Protein AF-A0A7V8D822-F1 (afdb_monomer)

Foldseek 3Di:
DDDDDDDDDPDPDDDDDDDDDDDDDPPPDDPPPDPFDWDCPPDQCETATEDLFDEAPAHQEYAHEHNGYHDAHNEYTAEDCFYGCAHCEYTHAHNGETCAHVEYAAAHCGYQNYHCEYAHEHCGYGCAHCEYAHEHNGYTNAHVEYTAAHCGYQCAHCEYAHEHNGYNNAHVEYAHEHCGYGNYHCEYAHEANFYENEHVEYTHYHVWYDDYHVYYTPHDPVDDDDDPDADDDDDPPGDHDPVNVVVVCVVVVHPVDPPCVVVVVVVVVVVVVVVVVVVVVVVVVVVVVVVVVVVD

Structure (mmCIF, N/CA/C/O backbone):
data_AF-A0A7V8D822-F1
#
_entry.id   AF-A0A7V8D822-F1
#
loop_
_atom_site.group_PDB
_atom_site.id
_atom_site.type_symbol
_atom_site.label_atom_id
_atom_site.label_alt_id
_atom_site.label_comp_id
_atom_site.label_asym_id
_atom_site.label_entity_id
_atom_site.label_seq_id
_atom_site.pdbx_PDB_ins_code
_atom_site.Cartn_x
_atom_site.Cartn_y
_atom_site.Cartn_z
_atom_site.occupancy
_atom_site.B_iso_or_equiv
_atom_site.auth_seq_id
_atom_site.auth_comp_id
_atom_site.auth_asym_id
_atom_site.auth_atom_id
_atom_site.pdbx_PDB_model_num
ATOM 1 N N . MET A 1 1 ? 53.304 -36.286 -14.745 1.00 41.75 1 MET A N 1
ATOM 2 C CA . MET A 1 1 ? 53.131 -35.025 -13.984 1.00 41.75 1 MET A CA 1
ATOM 3 C C . MET A 1 1 ? 53.814 -33.943 -14.816 1.00 41.75 1 MET A C 1
ATOM 5 O O . MET A 1 1 ? 54.967 -34.150 -15.134 1.00 41.75 1 MET A O 1
ATOM 9 N N . SER A 1 2 ? 53.215 -32.874 -15.328 1.00 37.97 2 SER A N 1
ATOM 10 C CA . SER A 1 2 ? 51.991 -32.161 -14.986 1.00 37.97 2 SER A CA 1
ATOM 11 C C . SER A 1 2 ? 51.266 -31.704 -16.255 1.00 37.97 2 SER A C 1
ATOM 13 O O . SER A 1 2 ? 51.869 -31.425 -17.285 1.00 37.97 2 SER A O 1
ATOM 15 N N . ASN A 1 3 ? 49.954 -31.646 -16.105 1.00 40.66 3 ASN A N 1
ATOM 16 C CA . ASN A 1 3 ? 48.920 -31.137 -16.983 1.00 40.66 3 ASN A CA 1
ATOM 17 C C . ASN A 1 3 ? 49.016 -29.599 -17.108 1.00 40.66 3 ASN A C 1
ATOM 19 O O . ASN A 1 3 ? 49.235 -28.946 -16.090 1.00 40.66 3 ASN A O 1
ATOM 23 N N . SER A 1 4 ? 48.793 -29.027 -18.295 1.00 41.97 4 SER A N 1
ATOM 24 C CA . SER A 1 4 ? 48.044 -27.765 -18.427 1.00 41.97 4 SER A CA 1
ATOM 25 C C . SER A 1 4 ? 47.577 -27.557 -19.867 1.00 41.97 4 SER A C 1
ATOM 27 O O . SER A 1 4 ? 48.325 -27.155 -20.753 1.00 41.97 4 SER A O 1
ATOM 29 N N . SER A 1 5 ? 46.299 -27.853 -20.056 1.00 45.41 5 SER A N 1
ATOM 30 C CA . SER A 1 5 ? 45.450 -27.401 -21.154 1.00 45.41 5 SER A CA 1
ATOM 31 C C . SER A 1 5 ? 45.161 -25.888 -21.030 1.00 45.41 5 SER A C 1
ATOM 33 O O . SER A 1 5 ? 45.527 -25.265 -20.029 1.00 45.41 5 SER A O 1
ATOM 35 N N . ILE A 1 6 ? 44.350 -25.374 -21.967 1.00 41.53 6 ILE A N 1
ATOM 36 C CA . ILE A 1 6 ? 43.625 -24.084 -21.985 1.00 41.53 6 ILE A CA 1
ATOM 37 C C . ILE A 1 6 ? 44.516 -22.891 -22.461 1.00 41.53 6 ILE A C 1
ATOM 39 O O . ILE A 1 6 ? 45.558 -22.640 -21.878 1.00 41.53 6 ILE A O 1
ATOM 43 N N . LYS A 1 7 ? 44.238 -22.090 -23.509 1.00 40.41 7 LYS A N 1
ATOM 44 C CA . LYS A 1 7 ? 42.993 -21.622 -24.157 1.00 40.41 7 LYS A CA 1
ATOM 45 C C . LYS A 1 7 ? 43.191 -21.359 -25.660 1.00 40.41 7 LYS A C 1
ATOM 47 O O . LYS A 1 7 ? 44.201 -20.797 -26.067 1.00 40.41 7 LYS A O 1
ATOM 52 N N . ASN A 1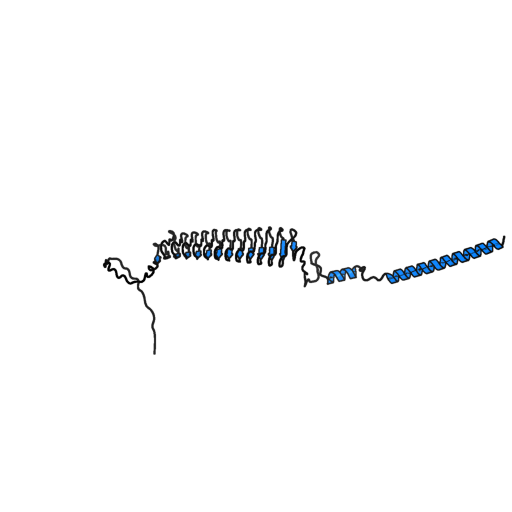 8 ? 42.149 -21.666 -26.436 1.00 40.53 8 ASN A N 1
ATOM 53 C CA . ASN A 1 8 ? 41.896 -21.125 -27.771 1.00 40.53 8 ASN A CA 1
ATOM 54 C C . ASN A 1 8 ? 41.827 -19.593 -27.727 1.00 40.53 8 ASN A C 1
ATOM 56 O O . ASN A 1 8 ? 40.941 -19.036 -27.077 1.00 40.53 8 ASN A O 1
ATOM 60 N N . THR A 1 9 ? 42.700 -18.929 -28.477 1.00 33.53 9 THR A N 1
ATOM 61 C CA . THR A 1 9 ? 42.584 -17.503 -28.788 1.00 33.53 9 THR A CA 1
ATOM 62 C C . THR A 1 9 ? 42.047 -17.395 -30.211 1.00 33.53 9 THR A C 1
ATOM 64 O O . THR A 1 9 ? 42.795 -17.543 -31.173 1.00 33.53 9 THR A O 1
ATOM 67 N N . HIS A 1 10 ? 40.740 -17.174 -30.366 1.00 40.06 10 HIS A N 1
ATOM 68 C CA . HIS A 1 10 ? 40.189 -16.713 -31.639 1.00 40.06 10 HIS A CA 1
ATOM 69 C C . HIS A 1 10 ? 40.661 -15.269 -31.857 1.00 40.06 10 HIS A C 1
ATOM 71 O O . HIS A 1 10 ? 40.040 -14.325 -31.377 1.00 40.06 10 HIS A O 1
ATOM 77 N N . GLN A 1 11 ? 41.805 -15.102 -32.525 1.00 33.47 11 GLN A N 1
ATOM 78 C CA . GLN A 1 11 ? 42.247 -13.808 -33.037 1.00 33.47 11 GLN A CA 1
ATOM 79 C C . GLN A 1 11 ? 41.324 -13.399 -34.189 1.00 33.47 11 GLN A C 1
ATOM 81 O O . GLN A 1 11 ? 41.355 -13.993 -35.264 1.00 33.47 11 GLN A O 1
ATOM 86 N N . PHE A 1 12 ? 40.498 -12.382 -33.956 1.00 37.50 12 PHE A N 1
ATOM 87 C CA . PHE A 1 12 ? 39.776 -11.668 -35.003 1.00 37.50 12 PHE A CA 1
ATOM 88 C C . PHE A 1 12 ? 40.716 -10.576 -35.535 1.00 37.50 12 PHE A C 1
ATOM 90 O O . PHE A 1 12 ? 40.808 -9.486 -34.977 1.00 37.50 12 PHE A O 1
ATOM 97 N N . LEU A 1 13 ? 41.498 -10.911 -36.562 1.00 36.09 13 LEU A N 1
ATOM 98 C CA . LEU A 1 13 ? 42.327 -9.967 -37.312 1.00 36.09 13 LEU A CA 1
ATOM 99 C C . LEU A 1 13 ? 41.663 -9.745 -38.671 1.00 36.09 13 LEU A C 1
ATOM 101 O O . LEU A 1 13 ? 41.728 -10.608 -39.541 1.00 36.09 13 LEU A O 1
ATOM 105 N N . LEU A 1 14 ? 41.038 -8.586 -38.857 1.00 37.25 14 LEU A N 1
ATOM 106 C CA . LEU A 1 14 ? 40.664 -8.086 -40.178 1.00 37.25 14 LEU A CA 1
ATOM 107 C C . LEU A 1 14 ? 41.460 -6.807 -40.426 1.00 37.25 14 LEU A C 1
ATOM 109 O O . LEU A 1 14 ? 41.059 -5.717 -40.028 1.00 37.25 14 LEU A O 1
ATOM 113 N N . SER A 1 15 ? 42.624 -6.961 -41.059 1.00 36.81 15 SER A N 1
ATOM 114 C CA . SER A 1 15 ? 43.338 -5.855 -41.690 1.00 36.81 15 SER A CA 1
ATOM 115 C C . SER A 1 15 ? 42.826 -5.667 -43.114 1.00 36.81 15 SER A C 1
ATOM 117 O O . SER A 1 15 ? 42.601 -6.627 -43.851 1.00 36.81 15 SER A O 1
ATOM 119 N N . THR A 1 16 ? 42.662 -4.409 -43.486 1.00 42.34 16 THR A N 1
ATOM 120 C CA . THR A 1 16 ? 42.228 -3.905 -44.784 1.00 42.34 16 THR A CA 1
ATOM 121 C C . THR A 1 16 ? 43.006 -4.513 -45.959 1.00 42.34 16 THR A C 1
ATOM 123 O O . THR A 1 16 ? 44.218 -4.335 -46.050 1.00 42.34 16 THR A O 1
ATOM 126 N N . SER A 1 17 ? 42.286 -5.185 -46.873 1.00 38.75 17 SER A N 1
ATOM 127 C CA . SER A 1 17 ? 42.467 -5.238 -48.348 1.00 38.75 17 SER A CA 1
ATOM 128 C C . SER A 1 17 ? 42.114 -6.621 -48.928 1.00 38.75 17 SER A C 1
ATOM 130 O O . SER A 1 17 ? 42.902 -7.551 -48.852 1.00 38.75 17 SER A O 1
ATOM 132 N N . ALA A 1 18 ? 40.918 -6.712 -49.521 1.00 39.94 18 ALA A N 1
ATOM 133 C CA . ALA A 1 18 ? 40.466 -7.635 -50.573 1.00 39.94 18 ALA A CA 1
ATOM 134 C C . ALA A 1 18 ? 40.953 -9.106 -50.596 1.00 39.94 18 ALA A C 1
ATOM 136 O O . ALA A 1 18 ? 42.071 -9.401 -51.004 1.00 39.94 18 ALA A O 1
ATOM 137 N N . MET A 1 19 ? 40.010 -10.045 -50.444 1.00 36.84 19 MET A N 1
ATOM 138 C CA . MET A 1 19 ? 39.969 -11.216 -51.330 1.00 36.84 19 MET A CA 1
ATOM 139 C C . MET A 1 19 ? 38.528 -11.670 -51.582 1.00 36.84 19 MET A C 1
ATOM 141 O O . MET A 1 19 ? 37.834 -12.173 -50.703 1.00 36.84 19 MET A O 1
ATOM 145 N N . ILE A 1 20 ? 38.100 -11.472 -52.827 1.00 41.38 20 ILE A N 1
ATOM 146 C CA . ILE A 1 20 ? 36.983 -12.163 -53.463 1.00 41.38 20 ILE A CA 1
ATOM 147 C C . ILE A 1 20 ? 37.387 -13.637 -53.578 1.00 41.38 20 ILE A C 1
ATOM 149 O O . ILE A 1 20 ? 38.334 -13.953 -54.295 1.00 41.38 20 ILE A O 1
ATOM 153 N N . ILE A 1 21 ? 36.671 -14.538 -52.905 1.00 37.81 21 ILE A N 1
ATOM 154 C CA . ILE A 1 21 ? 36.651 -15.964 -53.251 1.00 37.81 21 ILE A CA 1
ATOM 155 C C . ILE A 1 21 ? 35.196 -16.370 -53.467 1.00 37.81 21 ILE A C 1
ATOM 157 O O . ILE A 1 21 ? 34.302 -16.047 -52.689 1.00 37.81 21 ILE A O 1
ATOM 161 N N . ALA A 1 22 ? 35.003 -17.016 -54.610 1.00 34.09 22 ALA A N 1
ATOM 162 C CA . ALA A 1 22 ? 33.755 -17.329 -55.267 1.00 34.09 22 ALA A CA 1
ATOM 163 C C . ALA A 1 22 ? 32.742 -18.103 -54.409 1.00 34.09 22 ALA A C 1
ATOM 165 O O . ALA A 1 22 ? 33.084 -18.994 -53.633 1.00 34.09 22 ALA A O 1
ATOM 166 N N . MET A 1 23 ? 31.467 -17.805 -54.670 1.00 39.12 23 MET A N 1
ATOM 167 C CA . MET A 1 23 ? 30.331 -18.670 -54.373 1.00 39.12 23 MET A CA 1
ATOM 168 C C . MET A 1 23 ? 30.569 -20.080 -54.934 1.00 39.12 23 MET A C 1
ATOM 170 O O . MET A 1 23 ? 30.533 -20.288 -56.144 1.00 39.12 23 MET A O 1
ATOM 174 N N . VAL A 1 24 ? 30.717 -21.058 -54.045 1.00 34.34 24 VAL A N 1
ATOM 175 C CA . VAL A 1 24 ? 30.333 -22.446 -54.306 1.00 34.34 24 VAL A CA 1
ATOM 176 C C . VAL A 1 24 ? 29.236 -22.772 -53.306 1.00 34.34 24 VAL A C 1
ATOM 178 O O . VAL A 1 24 ? 29.461 -22.818 -52.098 1.00 34.34 24 VAL A O 1
ATOM 181 N N . ALA A 1 25 ? 28.022 -22.944 -53.817 1.00 40.34 25 ALA A N 1
ATOM 182 C CA . ALA A 1 25 ? 26.898 -23.434 -53.044 1.00 40.34 25 ALA A CA 1
ATOM 183 C C . ALA A 1 25 ? 27.175 -24.883 -52.613 1.00 40.34 25 ALA A C 1
ATOM 185 O O . ALA A 1 25 ? 27.026 -25.809 -53.407 1.00 40.34 25 ALA A O 1
ATOM 186 N N . LEU A 1 26 ? 27.544 -25.088 -51.347 1.00 33.03 26 LEU A N 1
ATOM 187 C CA . LEU A 1 26 ? 27.325 -26.363 -50.669 1.00 33.03 26 LEU A CA 1
ATOM 188 C C . LEU A 1 26 ? 26.030 -26.254 -49.871 1.00 33.03 26 LEU A C 1
ATOM 190 O O . LEU A 1 26 ? 25.981 -25.779 -48.739 1.00 33.03 26 LEU A O 1
ATOM 194 N N . ASN A 1 27 ? 24.959 -26.698 -50.519 1.00 42.41 27 ASN A N 1
ATOM 195 C CA . ASN A 1 27 ? 23.699 -27.012 -49.881 1.00 42.41 27 ASN A CA 1
ATOM 196 C C . ASN A 1 27 ? 23.901 -28.254 -48.995 1.00 42.41 27 ASN A C 1
ATOM 198 O O . ASN A 1 27 ? 23.757 -29.383 -49.454 1.00 42.41 27 ASN A O 1
ATOM 202 N N . THR A 1 28 ? 24.256 -28.053 -47.726 1.00 35.62 28 THR A N 1
ATOM 203 C CA . THR A 1 28 ? 24.126 -29.079 -46.684 1.00 35.62 28 THR A CA 1
ATOM 204 C C . THR A 1 28 ? 23.082 -28.631 -45.668 1.00 35.62 28 THR A C 1
ATOM 206 O O . THR A 1 28 ? 23.409 -28.124 -44.601 1.00 35.62 28 THR A O 1
ATOM 209 N N . GLY A 1 29 ? 21.807 -28.779 -46.034 1.00 39.41 29 GLY A N 1
ATOM 210 C CA . GLY A 1 29 ? 20.858 -29.596 -45.265 1.00 39.41 29 GLY A CA 1
ATOM 211 C C . GLY A 1 29 ? 20.646 -29.320 -43.774 1.00 39.41 29 GLY A C 1
ATOM 212 O O . GLY A 1 29 ? 20.195 -30.209 -43.060 1.00 39.41 29 GLY A O 1
ATOM 213 N N . SER A 1 30 ? 20.943 -28.130 -43.270 1.00 36.44 30 SER A N 1
ATOM 214 C CA . SER A 1 30 ? 20.478 -27.652 -41.969 1.00 36.44 30 SER A CA 1
ATOM 215 C C . SER A 1 30 ? 20.504 -26.137 -42.021 1.00 36.44 30 SER A C 1
ATOM 217 O O . SER A 1 30 ? 21.576 -25.549 -42.145 1.00 36.44 30 SER A O 1
ATOM 219 N N . ALA A 1 31 ? 19.337 -25.496 -41.954 1.00 39.78 31 ALA A N 1
ATOM 220 C CA . ALA A 1 31 ? 19.231 -24.061 -41.733 1.00 39.78 31 ALA A CA 1
ATOM 221 C C . ALA A 1 31 ? 19.823 -23.745 -40.351 1.00 39.78 31 ALA A C 1
ATOM 223 O O . ALA A 1 31 ? 19.120 -23.636 -39.351 1.00 39.78 31 ALA A O 1
ATOM 224 N N . LYS A 1 32 ? 21.153 -23.669 -40.280 1.00 42.69 32 LYS A N 1
ATOM 225 C CA . LYS A 1 32 ? 21.865 -23.076 -39.162 1.00 42.69 32 LYS A CA 1
ATOM 226 C C . LYS A 1 32 ? 21.366 -21.641 -39.137 1.00 42.69 32 LYS A C 1
ATOM 228 O O . LYS A 1 32 ? 21.561 -20.929 -40.122 1.00 42.69 32 LYS A O 1
ATOM 233 N N . ALA A 1 33 ? 20.637 -21.270 -38.082 1.00 53.97 33 ALA A N 1
ATOM 234 C CA . ALA A 1 33 ? 20.199 -19.896 -37.881 1.00 53.97 33 ALA A CA 1
ATOM 235 C C . ALA A 1 33 ? 21.377 -18.980 -38.228 1.00 53.97 33 ALA A C 1
ATOM 237 O O . ALA A 1 33 ? 22.495 -19.240 -37.765 1.00 53.97 33 ALA A O 1
ATOM 238 N N . ALA A 1 34 ? 21.150 -18.007 -39.117 1.00 58.00 34 ALA A N 1
ATOM 239 C CA . ALA A 1 34 ? 22.184 -17.052 -39.488 1.00 58.00 34 ALA A CA 1
ATOM 240 C C . ALA A 1 34 ? 22.852 -16.558 -38.193 1.00 58.00 34 ALA A C 1
ATOM 242 O O . ALA A 1 34 ? 22.130 -16.277 -37.228 1.00 58.00 34 ALA A O 1
ATOM 243 N N . PRO A 1 35 ? 24.195 -16.553 -38.111 1.00 65.75 35 PRO A N 1
ATOM 244 C CA . PRO A 1 35 ? 24.875 -16.150 -36.891 1.00 65.75 35 PRO A CA 1
ATOM 245 C C . PRO A 1 35 ? 24.347 -14.778 -36.466 1.00 65.75 35 PRO A C 1
ATOM 247 O O . PRO A 1 35 ? 24.231 -13.880 -37.298 1.00 65.75 35 PRO A O 1
ATOM 250 N N . ILE A 1 36 ? 23.984 -14.635 -35.188 1.00 71.31 36 ILE A N 1
ATOM 251 C CA . ILE A 1 36 ? 23.634 -13.327 -34.628 1.00 71.31 36 ILE A CA 1
ATOM 252 C C . ILE A 1 36 ? 24.884 -12.460 -34.779 1.00 71.31 36 ILE A C 1
ATOM 254 O O . ILE A 1 36 ? 25.902 -12.739 -34.145 1.00 71.31 36 ILE A O 1
ATOM 258 N N . THR A 1 37 ? 24.825 -11.458 -35.654 1.00 81.88 37 THR A N 1
ATOM 259 C CA . THR A 1 37 ? 25.881 -10.456 -35.775 1.00 81.88 37 THR A CA 1
ATOM 260 C C . THR A 1 37 ? 25.745 -9.486 -34.613 1.00 81.88 37 THR A C 1
ATOM 262 O O . THR A 1 37 ? 24.637 -9.058 -34.275 1.00 81.88 37 THR A O 1
ATOM 265 N N . CYS A 1 38 ? 26.875 -9.214 -33.973 1.00 85.94 38 CYS A N 1
ATOM 266 C CA . CYS A 1 38 ? 27.017 -8.200 -32.950 1.00 85.94 38 CYS A CA 1
ATOM 267 C C . CYS A 1 38 ? 28.043 -7.205 -33.466 1.00 85.94 38 CYS A C 1
ATOM 269 O O . CYS A 1 38 ? 29.204 -7.579 -33.632 1.00 85.94 38 CYS A O 1
ATOM 271 N N . ASP A 1 39 ? 27.607 -5.977 -33.702 1.00 81.50 39 ASP A N 1
ATOM 272 C CA . ASP A 1 39 ? 28.444 -4.915 -34.238 1.00 81.50 39 ASP A CA 1
ATOM 273 C C . ASP A 1 39 ? 28.608 -3.822 -33.177 1.00 81.50 39 ASP A C 1
ATOM 275 O O . ASP A 1 39 ? 27.690 -3.529 -32.396 1.00 81.50 39 ASP A O 1
ATOM 279 N N . ASP A 1 40 ? 29.782 -3.200 -33.153 1.00 75.44 40 ASP A N 1
ATOM 280 C CA . ASP A 1 40 ? 29.949 -1.901 -32.529 1.00 75.44 40 ASP A CA 1
ATOM 281 C C . ASP A 1 40 ? 29.305 -0.871 -33.458 1.00 75.44 40 ASP A C 1
ATOM 283 O O . ASP A 1 40 ? 29.821 -0.560 -34.526 1.00 75.44 40 ASP A O 1
ATOM 287 N N . ALA A 1 41 ? 28.119 -0.369 -33.114 1.00 66.19 41 ALA A N 1
ATOM 288 C CA . ALA A 1 41 ? 27.342 0.499 -34.006 1.00 66.19 41 ALA A CA 1
ATOM 289 C C . ALA A 1 41 ? 27.932 1.922 -34.149 1.00 66.19 41 ALA A C 1
ATOM 291 O O . ALA A 1 41 ? 27.275 2.908 -33.825 1.00 66.19 41 ALA A O 1
ATOM 292 N N . GLY A 1 42 ? 29.171 2.021 -34.643 1.00 63.62 42 GLY A N 1
ATOM 293 C CA . GLY A 1 42 ? 29.911 3.233 -34.971 1.00 63.62 42 GLY A CA 1
ATOM 294 C C . GLY A 1 42 ? 30.384 4.024 -33.751 1.00 63.62 42 GLY A C 1
ATOM 295 O O . GLY A 1 42 ? 29.573 4.621 -33.062 1.00 63.62 42 GLY A O 1
ATOM 296 N N . SER A 1 43 ? 31.707 4.080 -33.526 1.00 64.31 43 SER A N 1
ATOM 297 C CA . SER A 1 43 ? 32.504 5.050 -32.726 1.00 64.31 43 SER A CA 1
ATOM 298 C C . SER A 1 43 ? 32.063 5.447 -31.297 1.00 64.31 43 SER A C 1
ATOM 300 O O . SER A 1 43 ? 32.797 6.173 -30.627 1.00 64.31 43 SER A O 1
ATOM 302 N N . ALA A 1 44 ? 30.913 5.004 -30.803 1.00 76.19 44 ALA A N 1
ATOM 303 C CA . ALA A 1 44 ? 30.283 5.480 -29.576 1.00 76.19 44 ALA A CA 1
ATOM 304 C C . ALA A 1 44 ? 30.225 4.384 -28.497 1.00 76.19 44 ALA A C 1
ATOM 306 O O . ALA A 1 44 ? 29.427 4.464 -27.570 1.00 76.19 44 ALA A O 1
ATOM 307 N N . ASN A 1 45 ? 31.077 3.355 -28.592 1.00 85.94 45 ASN A N 1
ATOM 308 C CA . ASN A 1 45 ? 31.116 2.230 -27.646 1.00 85.94 45 ASN A CA 1
ATOM 309 C C . ASN A 1 45 ? 29.742 1.558 -27.452 1.00 85.94 45 ASN A C 1
ATOM 311 O O . ASN A 1 45 ? 29.382 1.168 -26.343 1.00 85.94 45 ASN A O 1
ATOM 315 N N . ASN A 1 46 ? 28.962 1.473 -28.530 1.00 91.50 46 ASN A N 1
ATOM 316 C CA . ASN A 1 46 ? 27.642 0.855 -28.530 1.00 91.50 46 ASN A CA 1
ATOM 317 C C . ASN A 1 46 ? 27.747 -0.642 -28.827 1.00 91.50 46 ASN A C 1
ATOM 319 O O . ASN A 1 46 ? 28.666 -1.069 -29.520 1.00 91.50 46 ASN A O 1
ATOM 323 N N . VAL A 1 47 ? 26.779 -1.428 -28.359 1.00 92.88 47 VAL A N 1
ATOM 324 C CA . VAL A 1 47 ? 26.647 -2.857 -28.679 1.00 92.88 47 VAL A CA 1
ATOM 325 C C . VAL A 1 47 ? 25.311 -3.077 -29.368 1.00 92.88 47 VAL A C 1
ATOM 327 O O . VAL A 1 47 ? 24.271 -2.802 -28.774 1.00 92.88 47 VAL A O 1
ATOM 330 N N . VAL A 1 48 ? 25.317 -3.592 -30.597 1.00 92.81 48 VAL A N 1
ATOM 331 C CA . VAL A 1 48 ? 24.090 -3.905 -31.342 1.00 92.81 48 VAL A CA 1
ATOM 332 C C . VAL A 1 48 ? 24.128 -5.346 -31.816 1.00 92.81 48 VAL A C 1
ATOM 334 O O . VAL A 1 48 ? 24.974 -5.703 -32.623 1.00 92.81 48 VAL A O 1
ATOM 337 N N . CYS A 1 49 ? 23.198 -6.170 -31.336 1.00 93.69 49 CYS A N 1
ATOM 338 C CA . CYS A 1 49 ? 23.099 -7.581 -31.692 1.00 93.69 49 CYS A CA 1
ATOM 339 C C . CYS A 1 49 ? 21.686 -7.943 -32.167 1.00 93.69 49 CYS A C 1
ATOM 341 O O . CYS A 1 49 ? 20.731 -7.870 -31.391 1.00 93.69 49 CYS A O 1
ATOM 343 N N . GLY A 1 50 ? 21.558 -8.442 -33.398 1.00 90.69 50 GLY A N 1
ATOM 344 C CA . GLY A 1 50 ? 20.297 -8.954 -33.951 1.00 90.69 50 GLY A CA 1
ATOM 345 C C . GLY A 1 50 ? 19.688 -8.102 -35.069 1.00 90.69 50 GLY A C 1
ATOM 346 O O . GLY A 1 50 ? 19.922 -6.903 -35.186 1.00 90.69 50 GLY A O 1
ATOM 347 N N . THR A 1 51 ? 18.885 -8.744 -35.921 1.00 91.00 51 THR A N 1
ATOM 348 C CA . THR A 1 51 ? 18.292 -8.106 -37.104 1.00 91.00 51 THR A CA 1
ATOM 349 C C . THR A 1 51 ? 17.387 -6.935 -36.720 1.00 91.00 51 THR A C 1
ATOM 351 O O . THR A 1 51 ? 16.438 -7.098 -35.953 1.00 91.00 51 THR A O 1
ATOM 354 N N . GLY A 1 52 ? 17.671 -5.754 -37.272 1.00 90.25 52 GLY A N 1
ATOM 355 C CA . GLY A 1 52 ? 16.897 -4.537 -37.022 1.00 90.25 52 GLY A CA 1
ATOM 356 C C . GLY A 1 52 ? 17.078 -3.941 -35.625 1.00 90.25 52 GLY A C 1
ATOM 357 O O . GLY A 1 52 ? 16.344 -3.016 -35.289 1.00 90.25 52 GLY A O 1
ATOM 358 N N . ALA A 1 53 ? 18.006 -4.458 -34.812 1.00 94.12 53 ALA A N 1
ATOM 359 C CA . ALA A 1 53 ? 18.386 -3.805 -33.568 1.00 94.12 53 ALA A CA 1
ATOM 360 C C . ALA A 1 53 ? 19.044 -2.448 -33.872 1.00 94.12 53 ALA A C 1
ATOM 362 O O . ALA A 1 53 ? 19.817 -2.326 -34.823 1.00 94.12 53 ALA A O 1
ATOM 363 N N . THR A 1 54 ? 18.737 -1.427 -33.076 1.00 93.50 54 THR A N 1
ATOM 364 C CA . THR A 1 54 ? 19.250 -0.066 -33.268 1.00 93.50 54 THR A CA 1
ATOM 365 C C . THR A 1 54 ? 19.665 0.556 -31.947 1.00 93.50 54 THR A C 1
ATOM 367 O O . THR A 1 54 ? 18.962 0.443 -30.941 1.00 93.50 54 THR A O 1
ATOM 370 N N . THR A 1 55 ? 20.755 1.309 -31.972 1.00 93.25 55 THR A N 1
ATOM 371 C CA . THR A 1 55 ? 21.101 2.281 -30.931 1.00 93.25 55 THR A CA 1
ATOM 372 C C . THR A 1 55 ? 20.924 3.695 -31.472 1.00 93.25 55 THR A C 1
ATOM 374 O O . THR A 1 55 ? 20.944 3.915 -32.684 1.00 93.25 55 THR A O 1
ATOM 377 N N . GLY A 1 56 ? 20.747 4.667 -30.579 1.00 85.19 56 GLY A N 1
ATOM 378 C CA . GLY A 1 56 ? 20.822 6.082 -30.949 1.00 85.19 56 GLY A CA 1
ATOM 379 C C . GLY A 1 56 ? 22.254 6.504 -31.303 1.00 85.19 56 GLY A C 1
ATOM 380 O O . GLY A 1 56 ? 23.192 5.716 -31.204 1.00 85.19 56 GLY A O 1
ATOM 381 N N . ALA A 1 57 ? 22.443 7.782 -31.640 1.00 81.31 57 ALA A N 1
ATOM 382 C CA . ALA A 1 57 ? 23.776 8.379 -31.817 1.00 81.31 57 ALA A CA 1
ATOM 383 C C . ALA A 1 57 ? 24.541 8.579 -30.488 1.00 81.31 57 ALA A C 1
ATOM 385 O O . ALA A 1 57 ? 25.614 9.175 -30.461 1.00 81.31 57 ALA A O 1
ATOM 386 N N . SER A 1 58 ? 23.960 8.149 -29.369 1.00 74.12 58 SER A N 1
ATOM 387 C CA . SER A 1 58 ? 24.505 8.334 -28.029 1.00 74.12 58 SER A CA 1
ATOM 388 C C . SER A 1 58 ? 25.522 7.250 -27.673 1.00 74.12 58 SER A C 1
ATOM 390 O O . SER A 1 58 ? 25.415 6.123 -28.148 1.00 74.12 58 SER A O 1
ATOM 392 N N . THR A 1 59 ? 26.484 7.597 -26.816 1.00 86.12 59 THR A N 1
ATOM 393 C CA . THR A 1 59 ? 27.536 6.690 -26.339 1.00 86.12 59 THR A CA 1
ATOM 394 C C . THR A 1 59 ? 27.003 5.662 -25.338 1.00 86.12 59 THR A C 1
ATOM 396 O O . THR A 1 59 ? 26.120 5.979 -24.537 1.00 86.12 59 THR A O 1
ATOM 399 N N . GLY A 1 60 ? 27.573 4.454 -25.360 1.00 90.56 60 GLY A N 1
ATOM 400 C CA . GLY A 1 60 ? 27.407 3.422 -24.331 1.00 90.56 60 GLY A CA 1
ATOM 401 C C . GLY A 1 60 ? 26.067 2.687 -24.350 1.00 90.56 60 GLY A C 1
ATOM 402 O O . GLY A 1 60 ? 25.697 2.073 -23.350 1.00 90.56 60 GLY A O 1
ATOM 403 N N . ALA A 1 61 ? 25.311 2.766 -25.444 1.00 95.50 61 ALA A N 1
ATOM 404 C CA . ALA A 1 61 ? 24.026 2.094 -25.571 1.00 95.50 61 ALA A CA 1
ATOM 405 C C . ALA A 1 61 ? 24.192 0.616 -25.969 1.00 95.50 61 ALA A C 1
ATOM 407 O O . ALA A 1 61 ? 25.035 0.265 -26.793 1.00 95.50 61 ALA A O 1
ATOM 408 N N . THR A 1 62 ? 23.360 -0.263 -25.413 1.00 95.94 62 THR A N 1
ATOM 409 C CA . THR A 1 62 ? 23.354 -1.703 -25.715 1.00 95.94 62 THR A CA 1
ATOM 410 C C . THR A 1 62 ? 21.974 -2.124 -26.205 1.00 95.94 62 THR A C 1
ATOM 412 O O . THR A 1 62 ? 21.015 -2.032 -25.450 1.00 95.94 62 THR A O 1
ATOM 415 N N . ALA A 1 63 ? 21.855 -2.615 -27.437 1.00 96.38 63 ALA A N 1
ATOM 416 C CA . ALA A 1 63 ? 20.631 -3.171 -28.011 1.00 96.38 63 ALA A CA 1
ATOM 417 C C . ALA A 1 63 ? 20.854 -4.634 -28.428 1.00 96.38 63 ALA A C 1
ATOM 419 O O . ALA A 1 63 ? 21.631 -4.914 -29.336 1.00 96.38 63 ALA A O 1
ATOM 420 N N . ILE A 1 64 ? 20.176 -5.584 -27.783 1.00 96.44 64 ILE A N 1
ATOM 421 C CA . ILE A 1 64 ? 20.325 -7.024 -28.046 1.00 96.44 64 ILE A CA 1
ATOM 422 C C . ILE A 1 64 ? 18.949 -7.655 -28.270 1.00 96.44 64 ILE A C 1
ATOM 424 O O . ILE A 1 64 ? 18.129 -7.713 -27.358 1.00 96.44 64 ILE A O 1
ATOM 428 N N . GLY A 1 65 ? 18.711 -8.198 -29.460 1.00 95.38 65 GLY A N 1
ATOM 429 C CA . GLY A 1 65 ? 17.459 -8.842 -29.859 1.00 95.38 65 GLY A CA 1
ATOM 430 C C . GLY A 1 65 ? 16.884 -8.234 -31.136 1.00 95.38 65 GLY A C 1
ATOM 431 O O . GLY A 1 65 ? 17.132 -7.075 -31.452 1.00 95.38 65 GLY A O 1
ATOM 432 N N . GLY A 1 66 ? 16.103 -9.019 -31.885 1.00 94.81 66 GLY A N 1
ATOM 433 C CA . GLY A 1 66 ? 15.465 -8.529 -33.109 1.00 94.81 66 GLY A CA 1
ATOM 434 C C . GLY A 1 66 ? 14.618 -7.285 -32.832 1.00 94.81 66 GLY A C 1
ATOM 435 O O . GLY A 1 66 ? 13.784 -7.301 -31.924 1.00 94.81 66 GLY A O 1
ATOM 436 N N . SER A 1 67 ? 14.866 -6.207 -33.577 1.00 96.00 67 SER A N 1
ATOM 437 C CA . SER A 1 67 ? 14.183 -4.917 -33.403 1.00 96.00 67 SER A CA 1
ATOM 438 C C . SER A 1 67 ? 14.293 -4.293 -31.997 1.00 96.00 67 SER A C 1
ATOM 440 O O . SER A 1 67 ? 13.468 -3.455 -31.632 1.00 96.00 67 SER A O 1
ATOM 442 N N . ALA A 1 68 ? 15.295 -4.676 -31.193 1.00 97.50 68 ALA A N 1
ATOM 443 C CA . ALA A 1 68 ? 15.609 -3.991 -29.938 1.00 97.50 68 ALA A CA 1
ATOM 444 C C . ALA A 1 68 ? 16.082 -2.553 -30.218 1.00 97.50 68 ALA A C 1
ATOM 446 O O . ALA A 1 68 ? 16.893 -2.330 -31.113 1.00 97.50 68 ALA A O 1
ATOM 447 N N . ASN A 1 69 ? 15.609 -1.576 -29.448 1.00 97.38 69 ASN A N 1
ATOM 448 C CA . ASN A 1 69 ? 15.933 -0.165 -29.635 1.00 97.38 69 ASN A CA 1
ATOM 449 C C . ASN A 1 69 ? 16.448 0.465 -28.334 1.00 97.38 69 ASN A C 1
ATOM 451 O O . ASN A 1 69 ? 15.667 0.714 -27.416 1.00 97.38 69 ASN A O 1
ATOM 455 N N . ALA A 1 70 ? 17.745 0.763 -28.279 1.00 97.25 70 ALA A N 1
ATOM 456 C CA . ALA A 1 70 ? 18.377 1.523 -27.201 1.00 97.25 70 ALA A CA 1
ATOM 457 C C . ALA A 1 70 ? 18.757 2.933 -27.694 1.00 97.25 70 ALA A C 1
ATOM 459 O O . ALA A 1 70 ? 19.921 3.224 -27.972 1.00 97.25 70 ALA A O 1
ATOM 460 N N . SER A 1 71 ? 17.764 3.811 -27.873 1.00 96.00 71 SER A N 1
ATOM 461 C CA . SER A 1 71 ? 17.981 5.172 -28.392 1.00 96.00 71 SER A CA 1
ATOM 462 C C . SER A 1 71 ? 18.413 6.188 -27.335 1.00 96.00 71 SER A C 1
ATOM 464 O O . SER A 1 71 ? 18.846 7.280 -27.698 1.00 96.00 71 SER A O 1
ATOM 466 N N . GLY A 1 72 ? 18.260 5.867 -26.047 1.00 96.50 72 GLY A N 1
ATOM 467 C CA . GLY A 1 72 ? 18.693 6.734 -24.953 1.00 96.50 72 GLY A CA 1
ATOM 468 C C . GLY A 1 72 ? 20.213 6.675 -24.710 1.00 96.50 72 GLY A C 1
ATOM 469 O O . GLY A 1 72 ? 20.823 5.622 -24.910 1.00 96.50 72 GLY A O 1
ATOM 470 N N . PRO A 1 73 ? 20.851 7.762 -24.235 1.00 95.25 73 P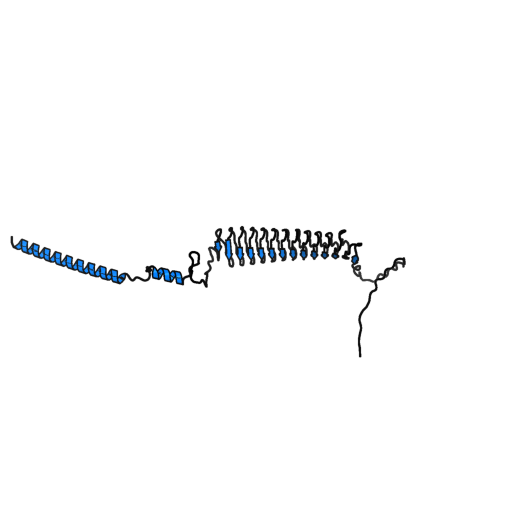RO A N 1
ATOM 471 C CA . PRO A 1 73 ? 22.255 7.727 -23.818 1.00 95.25 73 PRO A CA 1
ATOM 472 C C . PRO A 1 73 ? 22.501 6.722 -22.695 1.00 95.25 73 PRO A C 1
ATOM 474 O O . PRO A 1 73 ? 21.759 6.731 -21.714 1.00 95.25 73 PRO A O 1
ATOM 477 N N . ASN A 1 74 ? 23.538 5.883 -22.813 1.00 95.75 74 ASN A N 1
ATOM 478 C CA . ASN A 1 74 ? 23.834 4.790 -21.873 1.00 95.75 74 ASN A CA 1
ATOM 479 C C . ASN A 1 74 ? 22.645 3.836 -21.615 1.00 95.75 74 ASN A C 1
ATOM 481 O O . ASN A 1 74 ? 22.554 3.235 -20.544 1.00 95.75 74 ASN A O 1
ATOM 485 N N . ALA A 1 75 ? 21.693 3.735 -22.548 1.00 97.81 75 ALA A N 1
ATOM 486 C CA . ALA A 1 75 ? 20.519 2.888 -22.380 1.00 97.81 75 ALA A CA 1
ATOM 487 C C . ALA A 1 75 ? 20.818 1.425 -22.734 1.00 97.81 75 ALA A C 1
ATOM 489 O O . ALA A 1 75 ? 21.619 1.132 -23.621 1.00 97.81 75 ALA A O 1
ATOM 490 N N . THR A 1 76 ? 20.134 0.491 -22.082 1.00 98.31 76 THR A N 1
ATOM 491 C CA . THR A 1 76 ? 20.262 -0.948 -22.341 1.00 98.31 76 THR A CA 1
ATOM 492 C C . THR A 1 76 ? 18.904 -1.535 -22.705 1.00 98.31 76 THR A C 1
ATOM 494 O O . THR A 1 76 ? 18.004 -1.551 -21.877 1.00 98.31 76 THR A O 1
ATOM 497 N N . ALA A 1 77 ? 18.744 -2.045 -23.923 1.00 98.44 77 ALA A N 1
ATOM 498 C CA . ALA A 1 77 ? 17.557 -2.741 -24.407 1.00 98.44 77 ALA A CA 1
ATOM 499 C C . ALA A 1 77 ? 17.903 -4.200 -24.752 1.00 98.44 77 ALA A C 1
ATOM 501 O O . ALA A 1 77 ? 18.689 -4.459 -25.658 1.00 98.44 77 ALA A O 1
ATOM 502 N N . VAL A 1 78 ? 17.303 -5.174 -24.064 1.00 98.56 78 VAL A N 1
ATOM 503 C CA . VAL A 1 78 ? 17.555 -6.611 -24.275 1.00 98.56 78 VAL A CA 1
ATOM 504 C C . VAL A 1 78 ? 16.236 -7.365 -24.440 1.00 98.56 78 VAL A C 1
ATOM 506 O O . VAL A 1 78 ? 15.449 -7.461 -23.506 1.00 98.56 78 VAL A O 1
ATOM 509 N N . GLY A 1 79 ? 15.977 -7.912 -25.623 1.00 98.06 79 GLY A N 1
ATOM 510 C CA . GLY A 1 79 ? 14.756 -8.643 -25.967 1.00 98.06 79 GLY A CA 1
ATOM 511 C C . GLY A 1 79 ? 14.180 -8.232 -27.322 1.00 98.06 79 GLY A C 1
ATOM 512 O O . GLY A 1 79 ? 14.452 -7.153 -27.835 1.00 98.06 79 GLY A O 1
ATOM 513 N N . HIS A 1 80 ? 13.359 -9.095 -27.923 1.00 98.12 80 HIS A N 1
ATOM 514 C CA . HIS A 1 80 ? 12.687 -8.760 -29.180 1.00 98.12 80 HIS A CA 1
ATOM 515 C C . HIS A 1 80 ? 11.728 -7.575 -28.980 1.00 98.12 80 HIS A C 1
ATOM 517 O O . HIS A 1 80 ? 10.856 -7.640 -28.106 1.00 98.12 80 HIS A O 1
ATOM 523 N N . ASN A 1 81 ? 11.864 -6.520 -29.788 1.00 98.25 81 ASN A N 1
ATOM 524 C CA . ASN A 1 81 ? 11.122 -5.257 -29.657 1.00 98.25 81 ASN A CA 1
ATOM 525 C C . ASN A 1 81 ? 11.276 -4.539 -28.297 1.00 98.25 81 ASN A C 1
ATOM 527 O O . ASN A 1 81 ? 10.407 -3.739 -27.944 1.00 98.25 81 ASN A O 1
ATOM 531 N N . SER A 1 82 ? 12.313 -4.817 -27.499 1.00 98.75 82 SER A N 1
ATOM 532 C CA . SER A 1 82 ? 12.565 -4.031 -26.280 1.00 98.75 82 SER A CA 1
ATOM 533 C C . SER A 1 82 ? 12.952 -2.591 -26.639 1.00 98.75 82 SER A C 1
ATOM 535 O O . SER A 1 82 ? 13.594 -2.346 -27.661 1.00 98.75 82 SER A O 1
ATOM 537 N N . ARG A 1 83 ? 12.534 -1.612 -25.834 1.00 98.81 83 ARG A N 1
ATOM 538 C CA . ARG A 1 83 ? 12.723 -0.180 -26.109 1.00 98.81 83 ARG A CA 1
ATOM 539 C C . ARG A 1 83 ? 13.233 0.540 -24.866 1.00 98.81 83 ARG A C 1
ATOM 541 O O . ARG A 1 83 ? 12.460 0.785 -23.948 1.00 98.81 83 ARG A O 1
ATOM 548 N N . ALA A 1 84 ? 14.506 0.913 -24.858 1.00 98.62 84 ALA A N 1
ATOM 549 C CA . ALA A 1 84 ? 15.124 1.753 -23.836 1.00 98.62 84 ALA A CA 1
ATOM 550 C C . ALA A 1 84 ? 15.424 3.135 -24.444 1.00 98.62 84 ALA A C 1
ATOM 552 O O . ALA A 1 84 ? 16.450 3.342 -25.096 1.00 98.62 84 ALA A O 1
ATOM 553 N N . THR A 1 85 ? 14.476 4.069 -24.321 1.00 98.31 85 THR A N 1
ATOM 554 C CA . THR A 1 85 ? 14.547 5.388 -24.982 1.00 98.31 85 THR A CA 1
ATOM 555 C C . THR A 1 85 ? 14.928 6.523 -24.036 1.00 98.31 85 THR A C 1
ATOM 557 O O . THR A 1 85 ? 15.274 7.602 -24.508 1.00 98.31 85 THR A O 1
ATOM 560 N N . GLY A 1 86 ? 14.867 6.304 -22.719 1.00 98.19 86 GLY A N 1
ATOM 561 C CA . GLY A 1 86 ? 15.325 7.273 -21.723 1.00 98.19 86 GLY A CA 1
ATOM 562 C C . GLY A 1 86 ? 16.840 7.219 -21.502 1.00 98.19 86 GLY A C 1
ATOM 563 O O . GLY A 1 86 ? 17.477 6.188 -21.726 1.00 98.19 86 GLY A O 1
ATOM 564 N N . GLN A 1 87 ? 17.436 8.315 -21.035 1.00 97.75 87 GLN A N 1
ATOM 565 C CA . GLN A 1 87 ? 18.837 8.333 -20.598 1.00 97.75 87 GLN A CA 1
ATOM 566 C C . GLN A 1 87 ? 19.047 7.349 -19.438 1.00 97.75 87 GLN A C 1
ATOM 568 O O . GLN A 1 87 ? 18.235 7.325 -18.524 1.00 97.75 87 GLN A O 1
ATOM 573 N N . ILE A 1 88 ? 20.115 6.544 -19.465 1.00 97.94 88 ILE A N 1
ATOM 574 C CA . ILE A 1 88 ? 20.457 5.538 -18.433 1.00 97.94 88 ILE A CA 1
ATOM 575 C C . ILE A 1 88 ? 19.295 4.543 -18.196 1.00 97.94 88 ILE A C 1
ATOM 577 O O . ILE A 1 88 ? 19.174 3.917 -17.147 1.00 97.94 88 ILE A O 1
ATOM 581 N N . SER A 1 89 ? 18.394 4.389 -19.172 1.00 98.69 89 SER A N 1
ATOM 582 C CA . SER A 1 89 ? 17.246 3.493 -19.035 1.00 98.69 89 SER A CA 1
ATOM 583 C C . SER A 1 89 ? 17.621 2.042 -19.330 1.00 98.69 89 SER A C 1
ATOM 585 O O . SER A 1 89 ? 18.483 1.764 -20.163 1.00 98.69 89 SER A O 1
ATOM 587 N N . THR A 1 90 ? 16.959 1.095 -18.672 1.00 98.88 90 THR A N 1
ATOM 588 C CA . THR A 1 90 ? 17.164 -0.343 -18.891 1.00 98.88 90 THR A CA 1
ATOM 589 C C . THR A 1 90 ? 15.838 -1.017 -19.216 1.00 98.88 90 THR A C 1
ATOM 591 O O . THR A 1 90 ? 14.946 -1.031 -18.380 1.00 98.88 90 THR A O 1
ATOM 594 N N . ALA A 1 91 ? 15.697 -1.609 -20.400 1.00 98.88 91 ALA A N 1
ATOM 595 C CA . ALA A 1 91 ? 14.532 -2.375 -20.835 1.00 98.88 91 ALA A CA 1
ATOM 596 C C . ALA A 1 91 ? 14.928 -3.826 -21.163 1.00 98.88 91 ALA A C 1
ATOM 598 O O . ALA A 1 91 ? 15.515 -4.093 -22.207 1.00 98.88 91 ALA A O 1
ATOM 599 N N . THR A 1 92 ? 14.551 -4.791 -20.324 1.00 98.81 92 THR A N 1
ATOM 600 C CA . THR A 1 92 ? 14.886 -6.216 -20.502 1.00 98.81 92 THR A CA 1
ATOM 601 C C . THR A 1 92 ? 13.623 -7.067 -20.570 1.00 98.81 92 THR A C 1
ATOM 603 O O . THR A 1 92 ? 12.898 -7.183 -19.590 1.00 98.81 92 THR A O 1
ATOM 606 N N . GLY A 1 93 ? 13.342 -7.689 -21.712 1.00 98.56 93 GLY A N 1
ATOM 607 C CA . GLY A 1 93 ? 12.149 -8.500 -21.957 1.00 98.56 93 GLY A CA 1
ATOM 608 C C . GLY A 1 93 ? 11.563 -8.272 -23.350 1.00 98.56 93 GLY A C 1
ATOM 609 O O . GLY A 1 93 ? 11.857 -7.286 -24.016 1.00 98.56 93 GLY A O 1
ATOM 610 N N . ILE A 1 94 ? 10.719 -9.194 -23.819 1.00 98.75 94 ILE A N 1
ATOM 611 C CA . ILE A 1 94 ? 10.037 -9.024 -25.111 1.00 98.75 94 ILE A CA 1
ATOM 612 C C . ILE A 1 94 ? 9.078 -7.838 -25.009 1.00 98.75 94 ILE A C 1
ATOM 614 O O . ILE A 1 94 ? 8.178 -7.844 -24.170 1.00 98.75 94 ILE A O 1
ATOM 618 N N . SER A 1 95 ? 9.242 -6.849 -25.889 1.00 98.69 95 SER A N 1
ATOM 619 C CA . SER A 1 95 ? 8.405 -5.641 -25.926 1.00 98.69 95 SER A CA 1
ATOM 620 C C . SER A 1 95 ? 8.376 -4.850 -24.609 1.00 98.69 95 SER A C 1
ATOM 622 O O . SER A 1 95 ? 7.374 -4.202 -24.319 1.00 98.69 95 SER A O 1
ATOM 624 N N . SER A 1 96 ? 9.432 -4.924 -23.790 1.00 98.88 96 SER A N 1
ATOM 625 C CA . SER A 1 96 ? 9.586 -4.041 -22.627 1.00 98.88 96 SER A CA 1
ATOM 626 C C . SER A 1 96 ? 9.852 -2.598 -23.069 1.00 98.88 96 SER A C 1
ATOM 628 O O . SER A 1 96 ? 10.438 -2.362 -24.127 1.00 98.88 96 SER A O 1
ATOM 630 N N . LEU A 1 97 ? 9.429 -1.625 -22.264 1.00 98.88 97 LEU A N 1
ATOM 631 C CA . LEU A 1 97 ? 9.558 -0.196 -22.540 1.00 98.88 97 LEU A CA 1
ATOM 632 C C . LEU A 1 97 ? 10.106 0.538 -21.313 1.00 98.88 97 LEU A C 1
ATOM 634 O O . LEU A 1 97 ? 9.412 0.669 -20.313 1.00 98.88 97 LEU A O 1
ATOM 638 N N . ALA A 1 98 ? 11.316 1.075 -21.408 1.00 98.88 98 ALA A N 1
ATOM 639 C CA . ALA A 1 98 ? 11.884 2.013 -20.445 1.00 98.88 98 ALA A CA 1
ATOM 640 C C . ALA A 1 98 ? 12.076 3.368 -21.146 1.00 98.88 98 ALA A C 1
ATOM 642 O O . ALA A 1 98 ? 13.054 3.577 -21.866 1.00 98.88 98 ALA A O 1
ATOM 643 N N . SER A 1 99 ? 11.096 4.270 -21.025 1.00 98.75 99 SER A N 1
ATOM 644 C CA . SER A 1 99 ? 11.114 5.571 -21.716 1.00 98.75 99 SER A CA 1
ATOM 645 C C . SER A 1 99 ? 11.421 6.759 -20.813 1.00 98.75 99 SER A C 1
ATOM 647 O O . SER A 1 99 ? 11.717 7.837 -21.324 1.00 98.75 99 SER A O 1
ATOM 649 N N . GLY A 1 100 ? 11.373 6.581 -19.492 1.00 98.75 100 GLY A N 1
ATOM 650 C CA . GLY A 1 100 ? 11.787 7.607 -18.539 1.00 98.75 100 GLY A CA 1
ATOM 651 C C . GLY A 1 100 ? 13.306 7.680 -18.362 1.00 98.75 100 GLY A C 1
ATOM 652 O O . GLY A 1 100 ? 14.008 6.685 -18.558 1.00 98.75 100 GLY A O 1
ATOM 653 N N . SER A 1 101 ? 13.829 8.843 -17.965 1.00 98.62 101 SER A N 1
ATOM 654 C CA . SER A 1 101 ? 15.241 8.963 -17.564 1.00 98.62 101 SER A CA 1
ATOM 655 C C . SER A 1 101 ? 15.512 8.102 -16.331 1.00 98.62 101 SER A C 1
ATOM 657 O O . SER A 1 101 ? 14.694 8.094 -15.417 1.00 98.62 101 SER A O 1
ATOM 659 N N . GLU A 1 102 ? 16.623 7.369 -16.307 1.00 98.69 102 GLU A N 1
ATOM 660 C CA . GLU A 1 102 ? 17.014 6.437 -15.236 1.00 98.69 102 GLU A CA 1
ATOM 661 C C . GLU A 1 102 ? 15.940 5.376 -14.924 1.00 98.69 102 GLU A C 1
ATOM 663 O O . GLU A 1 102 ? 15.882 4.825 -13.826 1.00 98.69 102 GLU A O 1
ATOM 668 N N . SER A 1 103 ? 15.050 5.093 -15.882 1.00 98.88 103 SER A N 1
ATOM 669 C CA . SER A 1 103 ? 13.966 4.127 -15.695 1.00 98.88 103 SER A CA 1
ATOM 670 C C . SER A 1 103 ? 14.421 2.689 -15.939 1.00 98.88 103 SER A C 1
ATOM 672 O O . SER A 1 103 ? 15.293 2.420 -16.765 1.00 98.88 103 SER A O 1
ATOM 674 N N . THR A 1 104 ? 13.801 1.737 -15.250 1.00 98.94 104 THR A N 1
ATOM 675 C CA . THR A 1 104 ? 14.099 0.307 -15.390 1.00 98.94 104 THR A CA 1
ATOM 676 C C . THR A 1 104 ? 12.820 -0.474 -15.659 1.00 98.94 104 THR A C 1
ATOM 678 O O . THR A 1 104 ? 11.919 -0.480 -14.833 1.00 98.94 104 THR A O 1
ATOM 681 N N . ALA A 1 105 ? 12.735 -1.174 -16.786 1.00 98.88 105 ALA A N 1
ATOM 682 C CA . ALA A 1 105 ? 11.634 -2.052 -17.164 1.00 98.88 105 ALA A CA 1
ATOM 683 C C . ALA A 1 105 ? 12.152 -3.481 -17.403 1.00 98.88 105 ALA A C 1
ATOM 685 O O . ALA A 1 105 ? 12.847 -3.745 -18.380 1.00 98.88 105 ALA A O 1
ATOM 686 N N . ILE A 1 106 ? 11.808 -4.434 -16.535 1.00 98.88 106 ILE A N 1
ATOM 687 C CA . ILE A 1 106 ? 12.252 -5.835 -16.619 1.00 98.88 106 ILE A CA 1
ATOM 688 C C . ILE A 1 106 ? 11.032 -6.756 -16.664 1.00 98.88 106 ILE A C 1
ATOM 690 O O . ILE A 1 106 ? 10.242 -6.790 -15.732 1.00 98.88 106 ILE A O 1
ATOM 694 N N . GLY A 1 107 ? 10.866 -7.522 -17.736 1.00 98.69 107 GLY A N 1
ATOM 695 C CA . GLY A 1 107 ? 9.719 -8.397 -17.975 1.00 98.69 107 GLY A CA 1
ATOM 696 C C . GLY A 1 107 ? 9.117 -8.187 -19.362 1.00 98.69 107 GLY A C 1
ATOM 697 O O . GLY A 1 107 ? 9.273 -7.143 -19.983 1.00 98.69 107 GLY A O 1
ATOM 698 N N . GLY A 1 108 ? 8.425 -9.198 -19.893 1.00 98.62 108 GLY A N 1
ATOM 699 C CA . GLY A 1 108 ? 7.729 -9.035 -21.172 1.00 98.62 108 GLY A CA 1
ATOM 700 C C . GLY A 1 108 ? 6.614 -7.995 -21.048 1.00 98.62 108 GLY A C 1
ATOM 701 O O . GLY A 1 108 ? 5.816 -8.091 -20.117 1.00 98.62 108 GLY A O 1
ATOM 702 N N . GLN A 1 109 ? 6.538 -7.040 -21.973 1.00 98.75 109 GLN A N 1
ATOM 703 C CA . GLN A 1 109 ? 5.551 -5.952 -21.961 1.00 98.75 109 GLN A CA 1
ATOM 704 C C . GLN A 1 109 ? 5.568 -5.085 -20.684 1.00 98.75 109 GLN A C 1
ATOM 706 O O . GLN A 1 109 ? 4.563 -4.443 -20.391 1.00 98.75 109 GLN A O 1
ATOM 711 N N . SER A 1 110 ? 6.651 -5.087 -19.894 1.00 98.88 110 SER A N 1
ATOM 712 C CA . SER A 1 110 ? 6.785 -4.144 -18.776 1.00 98.88 110 SER A CA 1
ATOM 713 C C . SER A 1 110 ? 6.993 -2.721 -19.297 1.00 98.88 110 SER A C 1
ATOM 715 O O . SER A 1 110 ? 7.581 -2.531 -20.363 1.00 98.88 110 SER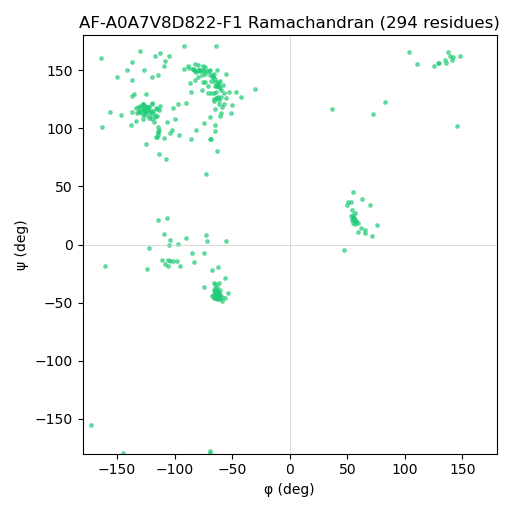 A O 1
ATOM 717 N N . ALA A 1 111 ? 6.523 -1.720 -18.558 1.00 98.94 111 ALA A N 1
ATOM 718 C CA . ALA A 1 111 ? 6.586 -0.321 -18.957 1.00 98.94 111 ALA A CA 1
ATOM 719 C C . ALA A 1 111 ? 6.994 0.579 -17.783 1.00 98.94 111 ALA A C 1
ATOM 721 O O . ALA A 1 111 ? 6.242 0.734 -16.828 1.00 98.94 111 ALA A O 1
ATOM 722 N N . ALA A 1 112 ? 8.167 1.203 -17.866 1.00 98.94 112 ALA A N 1
ATOM 723 C CA . ALA A 1 112 ? 8.620 2.255 -16.964 1.00 98.94 112 ALA A CA 1
ATOM 724 C C . ALA A 1 112 ? 8.732 3.566 -17.757 1.00 98.94 1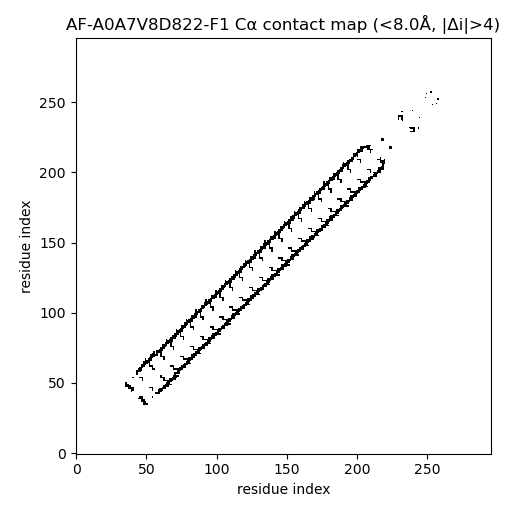12 ALA A C 1
ATOM 726 O O . ALA A 1 112 ? 9.687 3.780 -18.508 1.00 98.94 112 ALA A O 1
ATOM 727 N N . THR A 1 113 ? 7.712 4.423 -17.668 1.00 98.88 113 THR A N 1
ATOM 728 C CA . THR A 1 113 ? 7.531 5.527 -18.631 1.00 98.88 113 THR A CA 1
ATOM 729 C C . THR A 1 113 ? 7.899 6.907 -18.099 1.00 98.88 113 THR A C 1
ATOM 731 O O . THR A 1 113 ? 7.795 7.882 -18.840 1.00 98.88 113 THR A O 1
ATOM 734 N N . ASN A 1 114 ? 8.333 7.002 -16.842 1.00 98.75 114 ASN A N 1
ATOM 735 C CA . ASN A 1 114 ? 8.633 8.263 -16.166 1.00 98.75 114 ASN A CA 1
ATOM 736 C C . ASN A 1 114 ? 10.014 8.233 -15.490 1.00 98.75 114 ASN A C 1
ATOM 738 O O . ASN A 1 114 ? 10.635 7.174 -15.376 1.00 98.75 114 ASN A O 1
ATOM 742 N N . THR A 1 115 ? 10.515 9.396 -15.080 1.00 98.81 115 THR A N 1
ATOM 743 C CA . THR A 1 115 ? 11.839 9.543 -14.464 1.00 98.81 115 THR A CA 1
ATOM 744 C C . THR A 1 115 ? 11.969 8.664 -13.225 1.00 98.81 115 THR A C 1
ATOM 746 O O . THR A 1 115 ? 11.086 8.673 -12.368 1.00 98.81 115 THR A O 1
ATOM 749 N N . GLN A 1 116 ? 13.061 7.899 -13.152 1.00 98.81 116 GLN A N 1
ATOM 750 C CA . GLN A 1 116 ? 13.386 6.963 -12.071 1.00 98.81 116 GLN A CA 1
ATOM 751 C C . GLN A 1 116 ? 12.281 5.933 -11.775 1.00 98.81 116 GLN A C 1
ATOM 753 O O . GLN A 1 116 ? 12.236 5.342 -10.698 1.00 98.81 116 GLN A O 1
ATOM 758 N N . ALA A 1 117 ? 11.386 5.687 -12.737 1.00 98.88 117 ALA A N 1
ATOM 759 C CA . ALA A 1 117 ? 10.361 4.665 -12.611 1.00 98.88 117 ALA A CA 1
ATOM 760 C C . ALA A 1 117 ? 10.969 3.261 -12.757 1.00 98.88 117 ALA A C 1
ATOM 762 O O . ALA A 1 117 ? 11.806 3.020 -13.630 1.00 98.88 117 ALA A O 1
ATOM 763 N N . THR A 1 118 ? 10.510 2.311 -11.948 1.00 98.94 118 THR A N 1
ATOM 764 C CA . THR A 1 118 ? 10.962 0.915 -11.975 1.00 98.94 118 THR A CA 1
ATOM 765 C C . THR A 1 118 ? 9.771 -0.021 -12.143 1.00 98.94 118 THR A C 1
ATOM 767 O O . THR A 1 118 ? 8.919 -0.095 -11.270 1.00 98.94 118 THR A O 1
ATOM 770 N N . ALA A 1 119 ? 9.707 -0.771 -13.241 1.00 98.94 119 ALA A N 1
ATOM 771 C CA . ALA A 1 119 ? 8.675 -1.760 -13.536 1.00 98.94 119 ALA A CA 1
ATOM 772 C C . ALA A 1 119 ? 9.300 -3.155 -13.705 1.00 98.94 119 ALA A C 1
ATOM 774 O O . ALA A 1 119 ? 10.015 -3.411 -14.669 1.00 98.94 119 ALA A O 1
ATOM 775 N N . ILE A 1 120 ? 9.020 -4.093 -12.798 1.00 98.94 120 ILE A N 1
ATOM 776 C CA . ILE A 1 120 ? 9.580 -5.454 -12.805 1.00 98.94 120 ILE A CA 1
ATOM 777 C C . ILE A 1 120 ? 8.446 -6.486 -12.777 1.00 98.94 120 ILE A C 1
ATOM 779 O O . ILE A 1 120 ? 7.747 -6.623 -11.782 1.00 98.94 120 ILE A O 1
ATOM 783 N N . GLY A 1 121 ? 8.251 -7.228 -13.864 1.00 98.75 121 GLY A N 1
ATOM 784 C CA . GLY A 1 121 ? 7.193 -8.228 -14.026 1.00 98.75 121 GLY A CA 1
ATOM 785 C C . GLY A 1 121 ? 6.586 -8.214 -15.429 1.00 98.75 121 GLY A C 1
ATOM 786 O O . GLY A 1 121 ? 6.680 -7.233 -16.158 1.00 98.75 121 GLY A O 1
ATOM 787 N N . ASN A 1 122 ? 5.954 -9.313 -15.851 1.00 98.81 122 ASN A N 1
ATOM 788 C CA . ASN A 1 122 ? 5.215 -9.301 -17.115 1.00 98.81 122 ASN A CA 1
ATOM 789 C C . ASN A 1 122 ? 4.047 -8.308 -17.017 1.00 98.81 122 ASN A C 1
ATOM 791 O O . ASN A 1 122 ? 3.245 -8.417 -16.091 1.00 98.81 122 ASN A O 1
ATOM 795 N N . ARG A 1 123 ? 3.954 -7.365 -17.962 1.00 98.81 123 ARG A N 1
ATOM 796 C CA . ARG A 1 123 ? 2.927 -6.304 -17.986 1.00 98.81 123 ARG A CA 1
ATOM 797 C C . ARG A 1 123 ? 2.918 -5.382 -16.758 1.00 98.81 123 ARG A C 1
ATOM 799 O O . ARG A 1 123 ? 1.905 -4.734 -16.511 1.00 98.81 123 ARG A O 1
ATOM 806 N N . SER A 1 124 ? 3.996 -5.322 -15.972 1.00 98.94 124 SER A N 1
ATOM 807 C CA . SER A 1 124 ? 4.097 -4.318 -14.906 1.00 98.94 124 SER A CA 1
ATOM 808 C C . SER A 1 124 ? 4.197 -2.914 -15.505 1.00 98.94 124 SER A C 1
ATOM 810 O O . SER A 1 124 ? 4.818 -2.728 -16.551 1.00 98.94 124 SER A O 1
ATOM 812 N N . THR A 1 125 ? 3.592 -1.923 -14.857 1.00 98.94 125 THR A N 1
ATOM 813 C CA . THR A 1 125 ? 3.572 -0.532 -15.324 1.00 98.94 125 THR A CA 1
ATOM 814 C C . THR A 1 125 ? 3.943 0.416 -14.189 1.00 98.94 125 THR A C 1
ATOM 816 O O . THR A 1 125 ? 3.230 0.502 -13.196 1.00 98.94 125 THR A O 1
ATOM 819 N N . ALA A 1 126 ? 5.034 1.158 -14.341 1.00 98.94 126 ALA A N 1
ATOM 820 C CA . ALA A 1 126 ? 5.409 2.269 -13.474 1.00 98.94 126 ALA A CA 1
ATOM 821 C C . ALA A 1 126 ? 5.362 3.568 -14.295 1.00 98.94 126 ALA A C 1
ATOM 823 O O . ALA A 1 126 ? 6.255 3.841 -15.102 1.00 98.94 126 ALA A O 1
ATOM 824 N N . SER A 1 127 ? 4.286 4.343 -14.138 1.00 98.88 127 SER A N 1
ATOM 825 C CA . SER A 1 127 ? 4.028 5.558 -14.928 1.00 98.88 127 SER A CA 1
ATOM 826 C C . SER A 1 127 ? 4.126 6.857 -14.125 1.00 98.88 127 SER A C 1
ATOM 828 O O . SER A 1 127 ? 4.203 7.935 -14.720 1.00 98.88 127 SER A O 1
ATOM 830 N N . GLY A 1 128 ? 4.153 6.776 -12.793 1.00 98.88 128 GLY A N 1
ATOM 831 C CA . GLY A 1 128 ? 4.486 7.909 -11.931 1.00 98.88 128 GLY A CA 1
ATOM 832 C C . GLY A 1 128 ? 5.995 8.166 -11.879 1.00 98.88 128 GLY A C 1
ATOM 833 O O . GLY A 1 128 ? 6.797 7.242 -12.026 1.00 98.88 128 GLY A O 1
ATOM 834 N N . ALA A 1 129 ? 6.402 9.421 -11.680 1.00 98.81 129 ALA A N 1
ATOM 835 C CA . ALA A 1 129 ? 7.805 9.740 -11.398 1.00 98.81 129 ALA A CA 1
ATOM 836 C C . ALA A 1 129 ? 8.224 9.072 -10.080 1.00 98.81 129 ALA A C 1
ATOM 838 O O . ALA A 1 129 ? 7.435 9.063 -9.138 1.00 98.81 129 ALA A O 1
ATOM 839 N N . PHE A 1 130 ? 9.429 8.499 -10.022 1.00 98.81 130 PHE A N 1
ATOM 840 C CA . PHE A 1 130 ? 9.943 7.728 -8.876 1.00 98.81 130 PHE A CA 1
ATOM 841 C C . PHE A 1 130 ? 9.101 6.490 -8.496 1.00 98.81 130 PHE A C 1
ATOM 843 O O . PHE A 1 130 ? 9.307 5.896 -7.439 1.00 98.81 130 PHE A O 1
ATOM 850 N N . ALA A 1 131 ? 8.139 6.087 -9.334 1.00 98.94 131 ALA A N 1
ATOM 851 C CA . ALA A 1 131 ? 7.228 4.994 -9.017 1.00 98.94 131 ALA A CA 1
ATOM 852 C C . ALA A 1 131 ? 7.896 3.620 -9.172 1.00 98.94 131 ALA A C 1
ATOM 854 O O . ALA A 1 131 ? 8.700 3.399 -10.077 1.00 98.94 131 ALA A O 1
ATOM 855 N N . THR A 1 132 ? 7.513 2.661 -8.333 1.00 98.94 132 THR A N 1
ATOM 856 C CA . THR A 1 132 ? 8.029 1.288 -8.363 1.00 98.94 132 THR A CA 1
ATOM 857 C C . THR A 1 132 ? 6.886 0.281 -8.459 1.00 98.94 132 THR A C 1
ATOM 859 O O . THR A 1 132 ? 6.109 0.133 -7.524 1.00 98.94 132 THR A O 1
ATOM 862 N N . ALA A 1 133 ? 6.800 -0.457 -9.563 1.00 98.94 133 ALA A N 1
ATOM 863 C CA . ALA A 1 133 ? 5.843 -1.534 -9.794 1.00 98.94 133 ALA A CA 1
ATOM 864 C C . ALA A 1 133 ? 6.568 -2.887 -9.896 1.00 98.94 133 ALA A C 1
ATOM 866 O O . ALA A 1 133 ? 7.327 -3.119 -10.832 1.00 98.94 133 ALA A O 1
ATOM 867 N N . VAL A 1 134 ? 6.318 -3.817 -8.971 1.00 98.94 134 VAL A N 1
ATOM 868 C CA . VAL A 1 134 ? 6.949 -5.150 -8.934 1.00 98.94 134 VAL A CA 1
ATOM 869 C C . VAL A 1 134 ? 5.886 -6.244 -8.846 1.00 98.94 134 VAL A C 1
ATOM 871 O O . VAL A 1 134 ? 5.218 -6.391 -7.830 1.00 98.94 134 VAL A O 1
ATOM 874 N N . GLY A 1 135 ? 5.722 -7.039 -9.899 1.00 98.81 135 GLY A N 1
ATOM 875 C CA . GLY A 1 135 ? 4.711 -8.093 -9.992 1.00 98.81 135 GLY A CA 1
ATOM 876 C C . GLY A 1 135 ? 4.109 -8.206 -11.391 1.00 98.81 135 GLY A C 1
ATOM 877 O O . GLY A 1 135 ? 4.201 -7.295 -12.206 1.00 98.81 135 GLY A O 1
ATOM 878 N N . VAL A 1 136 ? 3.486 -9.345 -11.701 1.00 98.88 136 VAL A N 1
ATOM 879 C CA . VAL A 1 136 ? 2.754 -9.490 -12.970 1.00 98.88 136 VAL A CA 1
ATOM 880 C C . VAL A 1 136 ? 1.558 -8.544 -12.960 1.00 98.88 136 VAL A C 1
ATOM 882 O O . VAL A 1 136 ? 0.742 -8.609 -12.043 1.00 98.88 136 VAL A O 1
ATOM 885 N N . ALA A 1 137 ? 1.447 -7.690 -13.976 1.00 98.81 137 ALA A N 1
ATOM 886 C CA . ALA A 1 137 ? 0.386 -6.692 -14.099 1.00 98.81 137 ALA A CA 1
ATOM 887 C C . ALA A 1 137 ? 0.260 -5.721 -12.901 1.00 98.81 137 ALA A C 1
ATOM 889 O O . ALA A 1 137 ? -0.812 -5.159 -12.690 1.00 98.81 137 ALA A O 1
ATOM 890 N N . SER A 1 138 ? 1.319 -5.522 -12.103 1.00 98.94 138 SER A N 1
ATOM 891 C CA . SER A 1 138 ? 1.326 -4.469 -11.079 1.00 98.94 138 SER A CA 1
ATOM 892 C C . SER A 1 138 ? 1.359 -3.086 -11.730 1.00 98.94 138 SER A C 1
ATOM 894 O O . SER A 1 138 ? 1.969 -2.908 -12.785 1.00 98.94 138 SER A O 1
ATOM 896 N N . THR A 1 139 ? 0.710 -2.102 -11.114 1.00 98.94 139 THR A N 1
ATOM 897 C CA . THR A 1 139 ? 0.628 -0.733 -11.631 1.00 98.94 139 THR A CA 1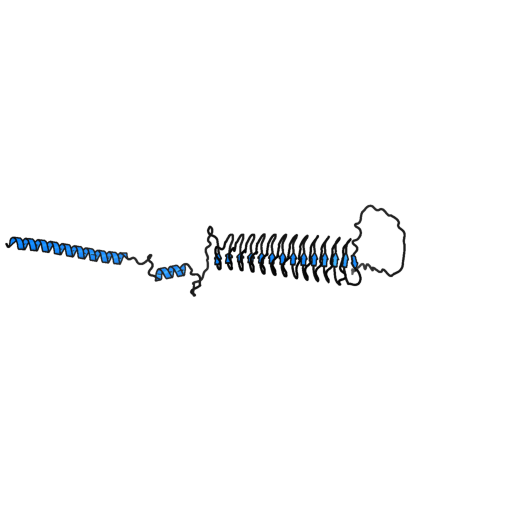
ATOM 898 C C . THR A 1 139 ? 0.929 0.278 -10.530 1.00 98.94 139 THR A C 1
ATOM 900 O O . THR A 1 139 ? 0.191 0.371 -9.555 1.00 98.94 139 THR A O 1
ATOM 903 N N . ALA A 1 140 ? 1.994 1.057 -10.699 1.00 98.94 140 ALA A N 1
ATOM 904 C CA . ALA A 1 140 ? 2.342 2.197 -9.855 1.00 98.94 140 ALA A CA 1
ATOM 905 C C . ALA A 1 140 ? 2.227 3.478 -10.699 1.00 98.94 140 ALA A C 1
ATOM 907 O O . ALA A 1 140 ? 3.115 3.800 -11.496 1.00 98.94 140 ALA A O 1
ATOM 908 N N . SER A 1 141 ? 1.086 4.163 -10.603 1.00 98.88 141 SER A N 1
ATOM 909 C CA . SER A 1 141 ? 0.768 5.329 -11.440 1.00 98.88 141 SER A CA 1
ATOM 910 C C . SER A 1 141 ? 0.855 6.663 -10.705 1.00 98.88 141 SER A C 1
ATOM 912 O O . SER A 1 141 ? 0.964 7.695 -11.365 1.00 98.88 141 SER A O 1
ATOM 914 N N . GLY A 1 142 ? 0.833 6.657 -9.370 1.00 98.88 142 GLY A N 1
ATOM 915 C CA . GLY A 1 142 ? 1.063 7.856 -8.565 1.00 98.88 142 GLY A CA 1
ATOM 916 C C . GLY A 1 142 ? 2.540 8.257 -8.527 1.00 98.88 142 GLY A C 1
ATOM 917 O O . GLY A 1 142 ? 3.428 7.412 -8.676 1.00 98.88 142 GLY A O 1
ATOM 918 N N . VAL A 1 143 ? 2.826 9.542 -8.317 1.00 98.88 143 VAL A N 1
ATOM 919 C CA . VAL A 1 143 ? 4.199 10.010 -8.051 1.00 98.88 143 VAL A CA 1
ATOM 920 C C . VAL A 1 143 ? 4.705 9.349 -6.769 1.00 98.88 143 VAL A C 1
ATOM 922 O O . VAL A 1 143 ? 3.941 9.207 -5.822 1.00 98.88 143 VAL A O 1
ATOM 925 N N . SER A 1 144 ? 5.953 8.879 -6.762 1.00 98.81 144 SER A N 1
ATOM 926 C CA . SER A 1 144 ? 6.573 8.164 -5.634 1.00 98.81 144 SER A CA 1
ATOM 927 C C . SER A 1 144 ? 5.791 6.932 -5.148 1.00 98.81 144 SER A C 1
ATOM 929 O O . SER A 1 144 ? 5.999 6.465 -4.030 1.00 98.81 144 SER A O 1
ATOM 931 N N . SER A 1 145 ? 4.880 6.393 -5.966 1.00 98.94 145 SER A N 1
ATOM 932 C CA . SER A 1 145 ? 4.032 5.265 -5.573 1.00 98.94 145 SER A CA 1
ATOM 933 C C . SER A 1 145 ? 4.763 3.924 -5.656 1.00 98.94 145 SER A C 1
ATOM 935 O O . SER A 1 145 ? 5.646 3.719 -6.492 1.00 98.94 145 SER A O 1
ATOM 937 N N . ILE A 1 146 ? 4.379 2.974 -4.805 1.00 98.94 146 ILE A N 1
ATOM 938 C CA . ILE A 1 146 ? 4.971 1.635 -4.738 1.00 98.94 146 ILE A CA 1
ATOM 939 C C . ILE A 1 146 ? 3.862 0.589 -4.857 1.00 98.94 146 ILE A C 1
ATOM 941 O O . ILE A 1 146 ? 3.035 0.463 -3.964 1.00 98.94 146 ILE A O 1
ATOM 945 N N . ALA A 1 147 ? 3.869 -0.212 -5.920 1.00 98.94 147 ALA A N 1
ATOM 946 C CA . ALA A 1 147 ? 2.953 -1.331 -6.130 1.00 98.94 147 ALA A CA 1
ATOM 947 C C . ALA A 1 147 ? 3.730 -2.656 -6.182 1.00 98.94 147 ALA A C 1
ATOM 949 O O . ALA A 1 147 ? 4.430 -2.935 -7.152 1.00 98.94 147 ALA A O 1
ATOM 950 N N . ILE A 1 148 ? 3.602 -3.509 -5.163 1.00 98.94 148 ILE A N 1
ATOM 951 C CA . ILE A 1 148 ? 4.303 -4.800 -5.066 1.00 98.94 148 ILE A CA 1
ATOM 952 C C . ILE A 1 148 ? 3.287 -5.938 -4.931 1.00 98.94 148 ILE A C 1
ATOM 954 O O . ILE A 1 148 ? 2.544 -6.002 -3.960 1.00 98.94 148 ILE A O 1
ATOM 958 N N . GLY A 1 149 ? 3.267 -6.867 -5.881 1.00 98.81 149 GLY A N 1
ATOM 959 C CA . GLY A 1 149 ? 2.318 -7.980 -5.944 1.00 98.81 149 GLY A CA 1
ATOM 960 C C . GLY A 1 149 ? 1.647 -8.078 -7.311 1.00 98.81 149 GLY A C 1
ATOM 961 O O . GLY A 1 149 ? 1.590 -7.113 -8.063 1.00 98.81 149 GLY A O 1
ATOM 962 N N . ALA A 1 150 ? 1.157 -9.262 -7.680 1.00 98.81 150 ALA A N 1
ATOM 963 C CA . ALA A 1 150 ? 0.463 -9.395 -8.958 1.00 98.81 150 ALA A CA 1
ATOM 964 C C . ALA A 1 150 ? -0.846 -8.586 -8.941 1.00 98.81 150 ALA A C 1
ATOM 966 O O . ALA A 1 150 ? -1.623 -8.687 -7.991 1.00 98.81 150 ALA A O 1
ATOM 967 N N . GLY A 1 151 ? -1.075 -7.771 -9.970 1.00 98.69 151 GLY A N 1
ATOM 968 C CA . GLY A 1 151 ? -2.256 -6.912 -10.076 1.00 98.69 151 GLY A CA 1
ATOM 969 C C . GLY A 1 151 ? -2.411 -5.861 -8.972 1.00 98.69 151 GLY A C 1
ATOM 970 O O . GLY A 1 151 ? -3.512 -5.341 -8.825 1.00 98.69 151 GLY A O 1
ATOM 971 N N . SER A 1 152 ? -1.377 -5.577 -8.168 1.00 98.94 152 SER A N 1
ATOM 972 C CA . SER A 1 152 ? -1.439 -4.468 -7.208 1.00 98.94 152 SER A CA 1
ATOM 973 C C . SER A 1 152 ? -1.523 -3.128 -7.938 1.00 98.94 152 SER A C 1
ATOM 975 O O . SER A 1 152 ? -0.950 -2.966 -9.018 1.00 98.94 152 SER A O 1
ATOM 977 N N . LEU A 1 153 ? -2.232 -2.171 -7.347 1.00 98.94 153 LEU A N 1
ATOM 978 C CA . LEU A 1 153 ? -2.451 -0.841 -7.899 1.00 98.94 153 LEU A CA 1
ATOM 979 C C . LEU A 1 153 ? -2.143 0.220 -6.841 1.00 98.94 153 LEU A C 1
ATOM 981 O O . LEU A 1 153 ? -2.848 0.317 -5.842 1.00 98.94 153 LEU A O 1
ATOM 985 N N . ALA A 1 154 ? -1.115 1.029 -7.079 1.00 98.94 154 ALA A N 1
ATOM 986 C CA . ALA A 1 154 ? -0.798 2.217 -6.293 1.00 98.94 154 ALA A CA 1
ATOM 987 C C . ALA A 1 154 ? -0.984 3.455 -7.185 1.00 98.94 154 ALA A C 1
ATOM 989 O O . ALA A 1 154 ? -0.127 3.769 -8.016 1.00 98.94 154 ALA A O 1
ATOM 990 N N . SER A 1 155 ? -2.145 4.107 -7.092 1.00 98.88 155 SER A N 1
ATOM 991 C CA . SER A 1 155 ? -2.507 5.242 -7.955 1.00 98.88 155 SER A CA 1
ATOM 992 C C . SER A 1 155 ? -2.503 6.595 -7.252 1.00 98.88 155 SER A C 1
ATOM 994 O O . SER A 1 155 ? -2.428 7.610 -7.942 1.00 98.88 155 SER A O 1
ATOM 996 N N . GLY A 1 156 ? -2.528 6.629 -5.918 1.00 98.81 156 GLY A N 1
ATOM 997 C CA . GLY A 1 156 ? -2.339 7.868 -5.162 1.00 98.81 156 GLY A CA 1
ATOM 998 C C . GLY A 1 156 ? -0.878 8.336 -5.166 1.00 98.81 156 GLY A C 1
ATOM 999 O O . GLY A 1 156 ? 0.035 7.512 -5.282 1.00 98.81 156 GLY A O 1
ATOM 1000 N N . SER A 1 157 ? -0.628 9.644 -5.029 1.00 98.81 157 SER A N 1
ATOM 1001 C CA . SER A 1 157 ? 0.740 10.132 -4.774 1.00 98.81 157 SER A CA 1
ATOM 1002 C C . SER A 1 157 ? 1.245 9.579 -3.449 1.00 98.81 157 SER A C 1
ATOM 1004 O O . SER A 1 157 ? 0.470 9.472 -2.498 1.00 98.81 157 SER A O 1
ATOM 1006 N N . ASP A 1 158 ? 2.518 9.192 -3.411 1.00 98.88 158 ASP A N 1
ATOM 1007 C CA . ASP A 1 158 ? 3.200 8.661 -2.227 1.00 98.88 158 ASP A CA 1
ATOM 1008 C C . ASP A 1 158 ? 2.476 7.445 -1.613 1.00 98.88 158 ASP A C 1
ATOM 1010 O O . ASP A 1 158 ? 2.579 7.164 -0.418 1.00 98.88 158 ASP A O 1
ATOM 1014 N N . SER A 1 159 ? 1.708 6.725 -2.439 1.00 98.88 159 SER A N 1
ATOM 1015 C CA . SER A 1 159 ? 0.917 5.572 -2.020 1.00 98.88 159 SER A CA 1
ATOM 1016 C C . SER A 1 159 ? 1.712 4.268 -2.078 1.00 98.88 159 SER A C 1
ATOM 1018 O O . SER A 1 159 ? 2.623 4.095 -2.890 1.00 98.88 159 SER A O 1
ATOM 1020 N N . VAL A 1 160 ? 1.345 3.311 -1.230 1.00 98.94 160 VAL A N 1
ATOM 1021 C CA . VAL A 1 160 ? 2.005 2.007 -1.122 1.00 98.94 160 VAL A CA 1
ATOM 1022 C C . VAL A 1 160 ? 0.959 0.897 -1.160 1.00 98.94 160 VAL A C 1
ATOM 1024 O O . VAL A 1 160 ? 0.179 0.753 -0.229 1.00 98.94 160 VAL A O 1
ATOM 1027 N N . ALA A 1 161 ? 0.964 0.068 -2.201 1.00 98.94 161 ALA A N 1
ATOM 1028 C CA . ALA A 1 161 ? 0.125 -1.119 -2.341 1.00 98.94 161 ALA A CA 1
ATOM 1029 C C . ALA A 1 161 ? 0.993 -2.388 -2.361 1.00 98.94 161 ALA A C 1
ATOM 1031 O O . ALA A 1 161 ? 1.693 -2.661 -3.333 1.00 98.94 161 ALA A O 1
ATOM 1032 N N . ILE A 1 162 ? 0.933 -3.210 -1.310 1.00 98.94 162 ILE A N 1
ATOM 1033 C CA . ILE A 1 162 ? 1.716 -4.449 -1.172 1.00 98.94 162 ILE A CA 1
ATOM 1034 C C . ILE A 1 162 ? 0.780 -5.645 -0.973 1.00 98.94 162 ILE A C 1
ATOM 1036 O O . ILE A 1 162 ? 0.186 -5.817 0.087 1.00 98.94 162 ILE A O 1
ATOM 1040 N N . GLY A 1 163 ? 0.662 -6.508 -1.978 1.00 98.81 163 GLY A N 1
ATOM 1041 C CA . GLY A 1 163 ? -0.189 -7.694 -1.955 1.00 98.81 163 GLY A CA 1
ATOM 1042 C C . GLY A 1 163 ? -0.758 -8.046 -3.327 1.00 98.81 163 GLY A C 1
ATOM 1043 O O . GLY A 1 163 ? -0.786 -7.236 -4.244 1.00 98.81 163 GLY A O 1
ATOM 1044 N N . LEU A 1 164 ? -1.226 -9.286 -3.487 1.00 98.81 164 LEU A N 1
ATOM 1045 C CA . LEU A 1 164 ? -1.995 -9.686 -4.671 1.00 98.81 164 LEU A CA 1
ATOM 1046 C C . LEU A 1 164 ? -3.279 -8.841 -4.729 1.00 98.81 164 LEU A C 1
ATOM 1048 O O . LEU A 1 164 ? -4.075 -8.914 -3.791 1.00 98.81 164 LEU A O 1
ATOM 1052 N N . VAL A 1 165 ? -3.477 -8.084 -5.814 1.00 98.69 165 VAL A N 1
ATOM 1053 C CA . VAL A 1 165 ? -4.628 -7.179 -6.015 1.00 98.69 165 VAL A CA 1
ATOM 1054 C C . VAL A 1 165 ? -4.885 -6.224 -4.836 1.00 98.69 165 VAL A C 1
ATOM 1056 O O . VAL A 1 165 ? -6.030 -5.977 -4.483 1.00 98.69 165 VAL A O 1
ATOM 1059 N N . SER A 1 166 ? -3.839 -5.714 -4.177 1.00 98.88 166 SER A N 1
ATOM 1060 C CA . SER A 1 166 ? -3.991 -4.589 -3.238 1.00 98.88 166 SER A CA 1
ATOM 1061 C C . SER A 1 166 ? -4.211 -3.272 -3.989 1.00 98.88 166 SER A C 1
ATOM 1063 O O . SER A 1 166 ? -3.700 -3.099 -5.096 1.00 98.88 166 SER A O 1
ATOM 1065 N N . LEU A 1 167 ? -4.959 -2.346 -3.389 1.00 98.88 167 LEU A N 1
ATOM 1066 C CA . LEU A 1 167 ? -5.304 -1.045 -3.957 1.00 98.88 167 LEU A CA 1
ATOM 1067 C C . LEU A 1 167 ? -4.945 0.070 -2.969 1.00 98.88 167 LEU A C 1
ATOM 1069 O O . LEU A 1 167 ? -5.449 0.091 -1.849 1.00 98.88 167 LEU A O 1
ATOM 1073 N N . ALA A 1 168 ? -4.083 0.991 -3.386 1.00 98.94 168 ALA A N 1
ATOM 1074 C CA . ALA A 1 168 ? -3.791 2.236 -2.683 1.00 98.94 168 ALA A CA 1
ATOM 1075 C C . ALA A 1 168 ? -4.024 3.413 -3.644 1.00 98.94 168 ALA A C 1
ATOM 1077 O O . ALA A 1 168 ? -3.128 3.840 -4.374 1.00 98.94 168 ALA A O 1
ATOM 1078 N N . ASP A 1 169 ? -5.264 3.885 -3.705 1.00 98.50 169 ASP A N 1
ATOM 1079 C CA . ASP A 1 169 ? -5.723 4.947 -4.606 1.00 98.50 169 ASP A CA 1
ATOM 1080 C C . ASP A 1 169 ? -5.867 6.315 -3.928 1.00 98.50 169 ASP A C 1
ATOM 1082 O O . ASP A 1 169 ? -5.892 7.329 -4.627 1.00 98.50 169 ASP A O 1
ATOM 1086 N N . GLY A 1 170 ? -5.856 6.368 -2.593 1.00 98.69 170 GLY A N 1
ATOM 1087 C CA . GLY A 1 170 ? -5.743 7.620 -1.844 1.00 98.69 170 GLY A CA 1
ATOM 1088 C C . GLY A 1 170 ? -4.320 8.202 -1.838 1.00 98.69 170 GLY A C 1
ATOM 1089 O O . GLY A 1 170 ? -3.325 7.477 -1.881 1.00 98.69 170 GLY A O 1
ATOM 1090 N N . GLU A 1 171 ? -4.204 9.527 -1.746 1.00 98.75 171 GLU A N 1
ATOM 1091 C CA . GLU A 1 171 ? -2.919 10.203 -1.513 1.00 98.75 171 GLU A CA 1
ATOM 1092 C C . GLU A 1 171 ? -2.344 9.804 -0.143 1.00 98.75 171 GLU A C 1
ATOM 1094 O O . GLU A 1 171 ? -3.088 9.720 0.838 1.00 98.75 171 GLU A O 1
ATOM 1099 N N . PHE A 1 172 ? -1.040 9.524 -0.068 1.00 98.75 172 PHE A N 1
ATOM 1100 C CA . PHE A 1 172 ? -0.359 8.996 1.125 1.00 98.75 172 PHE A CA 1
ATOM 1101 C C . PHE A 1 172 ? -0.954 7.681 1.666 1.00 98.75 172 PHE A C 1
ATOM 1103 O O . PHE A 1 172 ? -0.740 7.322 2.828 1.00 98.75 172 PHE A O 1
ATOM 1110 N N . ALA A 1 173 ? -1.738 6.962 0.858 1.00 98.88 173 ALA A N 1
ATOM 1111 C CA . ALA A 1 173 ? -2.433 5.766 1.306 1.00 98.88 173 ALA A CA 1
ATOM 1112 C C . ALA A 1 173 ? -1.507 4.544 1.351 1.00 98.88 173 ALA A C 1
ATOM 1114 O O . ALA A 1 173 ? -0.656 4.353 0.485 1.00 98.88 173 ALA A O 1
ATOM 1115 N N . THR A 1 174 ? -1.700 3.669 2.337 1.00 98.94 174 THR A N 1
ATOM 1116 C CA . THR A 1 174 ? -0.923 2.429 2.486 1.00 98.94 174 THR A CA 1
ATOM 1117 C C . THR A 1 174 ? -1.845 1.217 2.576 1.00 98.94 174 THR A C 1
ATOM 1119 O O . THR A 1 174 ? -2.557 1.048 3.557 1.00 98.94 174 THR A O 1
ATOM 1122 N N . ALA A 1 175 ? -1.809 0.322 1.595 1.00 98.94 175 ALA A N 1
ATOM 1123 C CA . ALA A 1 175 ? -2.549 -0.934 1.574 1.00 98.94 175 ALA A CA 1
ATOM 1124 C C . ALA A 1 175 ? -1.587 -2.130 1.589 1.00 98.94 175 ALA A C 1
ATOM 1126 O O . ALA A 1 175 ? -0.836 -2.354 0.644 1.00 98.94 175 ALA A O 1
ATOM 1127 N N . VAL A 1 176 ? -1.632 -2.952 2.640 1.00 98.94 176 VAL A N 1
ATOM 1128 C CA . VAL A 1 176 ? -0.784 -4.144 2.800 1.00 98.94 176 VAL A CA 1
ATOM 1129 C C . VAL A 1 176 ? -1.643 -5.376 3.080 1.00 98.94 176 VAL A C 1
ATOM 1131 O O . VAL A 1 176 ? -2.301 -5.472 4.113 1.00 98.94 176 VAL A O 1
ATOM 1134 N N . GLY A 1 177 ? -1.622 -6.344 2.170 1.00 98.75 177 GLY A N 1
ATOM 1135 C CA . GLY A 1 177 ? -2.431 -7.559 2.221 1.00 98.75 177 GLY A CA 1
ATOM 1136 C C . GLY A 1 177 ? -3.051 -7.891 0.866 1.00 98.75 177 GLY A C 1
ATOM 1137 O O . GLY A 1 177 ? -3.230 -7.035 0.010 1.00 98.75 177 GLY A O 1
ATOM 1138 N N . ARG A 1 178 ? -3.394 -9.163 0.639 1.00 98.81 178 ARG A N 1
ATOM 1139 C CA . ARG A 1 178 ? -4.150 -9.536 -0.566 1.00 98.81 178 ARG A CA 1
ATOM 1140 C C . ARG A 1 178 ? -5.516 -8.839 -0.538 1.00 98.81 178 ARG A C 1
ATOM 1142 O O . ARG A 1 178 ? -6.239 -8.996 0.444 1.00 98.81 178 ARG A O 1
ATOM 1149 N N . GLY A 1 179 ? -5.867 -8.121 -1.602 1.00 98.62 179 GLY A N 1
ATOM 1150 C CA . GLY A 1 179 ? -7.153 -7.430 -1.711 1.00 98.62 179 GLY A CA 1
ATOM 1151 C C . GLY A 1 179 ? -7.374 -6.295 -0.707 1.00 98.62 179 GLY A C 1
ATOM 1152 O O . GLY A 1 179 ? -8.515 -5.879 -0.548 1.00 98.62 179 GLY A O 1
ATOM 1153 N N . SER A 1 180 ? -6.346 -5.833 0.020 1.00 98.88 180 SER A N 1
ATOM 1154 C CA . SER A 1 180 ? -6.499 -4.660 0.890 1.00 98.88 180 SER A CA 1
ATOM 1155 C C . SER A 1 180 ? -6.733 -3.397 0.061 1.00 98.88 180 SER A C 1
ATOM 1157 O O . SER A 1 180 ? -6.178 -3.267 -1.030 1.00 98.88 180 SER A O 1
ATOM 1159 N N . GLY A 1 181 ? -7.533 -2.475 0.589 1.00 98.88 181 GLY A N 1
ATOM 1160 C CA . GLY A 1 181 ? -7.915 -1.223 -0.054 1.00 98.88 181 GLY A CA 1
ATOM 1161 C C . GLY A 1 181 ? -7.714 -0.026 0.872 1.00 98.88 181 GLY A C 1
ATOM 1162 O O . GLY A 1 181 ? -8.319 0.042 1.941 1.00 98.88 181 GLY A O 1
ATOM 1163 N N . ALA A 1 182 ? -6.863 0.918 0.480 1.00 98.88 182 ALA A N 1
ATOM 1164 C CA . ALA A 1 182 ? -6.682 2.206 1.143 1.00 98.88 182 ALA A CA 1
ATOM 1165 C C . ALA A 1 182 ? -7.102 3.316 0.164 1.00 98.88 182 ALA A C 1
ATOM 1167 O O . ALA A 1 182 ? -6.322 3.755 -0.683 1.00 98.88 182 ALA A O 1
ATOM 1168 N N . HIS A 1 183 ? -8.376 3.702 0.257 1.00 98.56 183 HIS A N 1
ATOM 1169 C CA . HIS A 1 183 ? -9.095 4.471 -0.768 1.00 98.56 183 HIS A CA 1
ATOM 1170 C C . HIS A 1 183 ? -9.159 5.975 -0.481 1.00 98.56 183 HIS A C 1
ATOM 1172 O O . HIS A 1 183 ? -9.510 6.768 -1.349 1.00 98.56 183 HIS A O 1
ATOM 1178 N N . ALA A 1 184 ? -8.845 6.375 0.749 1.00 98.69 184 ALA A N 1
ATOM 1179 C CA . ALA A 1 184 ? -8.951 7.755 1.209 1.00 98.69 184 ALA A CA 1
ATOM 1180 C C . ALA A 1 184 ? -7.577 8.374 1.497 1.00 98.69 184 ALA A C 1
ATOM 1182 O O . ALA A 1 184 ? -6.573 7.662 1.629 1.00 98.69 184 ALA A O 1
ATOM 1183 N N . GLN A 1 185 ? -7.525 9.699 1.622 1.00 98.69 185 GLN A N 1
ATOM 1184 C CA . GLN A 1 185 ? -6.279 10.408 1.900 1.00 98.69 185 GLN A CA 1
ATOM 1185 C C . GLN A 1 185 ? -5.725 9.997 3.272 1.00 98.69 185 GLN A C 1
ATOM 1187 O O . GLN A 1 185 ? -6.466 9.889 4.252 1.00 98.69 185 GLN A O 1
ATOM 1192 N N . ASN A 1 186 ? -4.415 9.755 3.357 1.00 98.75 186 ASN A N 1
ATOM 1193 C CA . ASN A 1 186 ? -3.723 9.319 4.576 1.00 98.75 186 ASN A CA 1
ATOM 1194 C C . ASN A 1 186 ? -4.319 8.038 5.197 1.00 98.75 186 ASN A C 1
ATOM 1196 O O . ASN A 1 186 ? -4.170 7.792 6.396 1.00 98.75 186 ASN A O 1
ATOM 1200 N N . SER A 1 187 ? -5.034 7.230 4.411 1.00 98.88 187 SER A N 1
ATOM 1201 C CA . SER A 1 187 ? -5.659 6.006 4.903 1.00 98.88 187 SER A CA 1
ATOM 1202 C C . SER A 1 187 ? -4.677 4.835 4.908 1.00 98.88 187 SER A C 1
ATOM 1204 O O . SER A 1 187 ? -3.726 4.779 4.129 1.00 98.88 187 SER A O 1
ATOM 1206 N N . SER A 1 188 ? -4.867 3.881 5.815 1.00 98.94 188 SER A N 1
ATOM 1207 C CA . SER A 1 188 ? -4.009 2.699 5.906 1.00 98.94 188 SER A CA 1
ATOM 1208 C C . SER A 1 188 ? -4.819 1.426 6.117 1.00 98.94 188 SER A C 1
ATOM 1210 O O . SER A 1 188 ? -5.616 1.339 7.042 1.00 98.94 188 SER A O 1
ATOM 1212 N N . ALA A 1 189 ? -4.606 0.407 5.295 1.00 98.94 189 ALA A N 1
ATOM 1213 C CA . ALA A 1 189 ? -5.293 -0.874 5.372 1.00 98.94 189 ALA A CA 1
ATOM 1214 C C . ALA A 1 189 ? -4.288 -2.025 5.488 1.00 98.94 189 ALA A C 1
ATOM 1216 O O . ALA A 1 189 ? -3.532 -2.301 4.560 1.00 98.94 189 ALA A O 1
ATOM 1217 N N . PHE A 1 190 ? -4.307 -2.735 6.616 1.00 98.88 190 PHE A N 1
ATOM 1218 C CA . PHE A 1 190 ? -3.409 -3.849 6.919 1.00 98.88 190 PHE A CA 1
ATOM 1219 C C . PHE A 1 190 ? -4.203 -5.149 7.108 1.00 98.88 190 PHE A C 1
ATOM 1221 O O . PHE A 1 190 ? -4.824 -5.357 8.149 1.00 98.88 190 PHE A O 1
ATOM 1228 N N . GLY A 1 191 ? -4.164 -6.059 6.132 1.00 98.62 191 GLY A N 1
ATOM 1229 C CA . GLY A 1 191 ? -4.783 -7.388 6.209 1.00 98.62 191 GLY A CA 1
ATOM 1230 C C . GLY A 1 191 ? -5.507 -7.824 4.933 1.00 98.62 191 GLY A C 1
ATOM 1231 O O . GLY A 1 191 ? -5.785 -7.020 4.050 1.00 98.62 191 GLY A O 1
ATOM 1232 N N . TYR A 1 192 ? -5.835 -9.119 4.832 1.00 98.62 192 TYR A N 1
ATOM 1233 C CA . TYR A 1 192 ? -6.625 -9.654 3.713 1.00 98.62 192 TYR A CA 1
ATOM 1234 C C . TYR A 1 192 ? -7.989 -8.952 3.630 1.00 98.62 192 TYR A C 1
ATOM 1236 O O . TYR A 1 192 ? -8.776 -9.047 4.573 1.00 98.62 192 TYR A O 1
ATOM 1244 N N . ASN A 1 193 ? -8.271 -8.268 2.518 1.00 98.44 193 ASN A N 1
ATOM 1245 C CA . ASN A 1 193 ? -9.496 -7.483 2.314 1.00 98.44 193 ASN A CA 1
ATOM 1246 C C . ASN A 1 193 ? -9.780 -6.433 3.413 1.00 98.44 193 ASN A C 1
ATOM 1248 O O . ASN A 1 193 ? -10.943 -6.181 3.729 1.00 98.44 193 ASN A O 1
ATOM 1252 N N . ALA A 1 194 ? -8.754 -5.870 4.059 1.00 98.88 194 ALA A N 1
ATOM 1253 C CA . ALA A 1 194 ? -8.938 -4.706 4.930 1.00 98.88 194 ALA A CA 1
ATOM 1254 C C . ALA A 1 194 ? -9.257 -3.464 4.077 1.00 98.88 194 ALA A C 1
ATOM 1256 O O . ALA A 1 194 ? -8.585 -3.262 3.072 1.00 98.88 194 ALA A O 1
ATOM 1257 N N . ASN A 1 195 ? -10.231 -2.639 4.474 1.00 98.69 195 ASN A N 1
ATOM 1258 C CA . ASN A 1 195 ? -10.685 -1.468 3.715 1.00 98.69 195 ASN A CA 1
ATOM 1259 C C . ASN A 1 195 ? -10.664 -0.194 4.572 1.00 98.69 195 ASN A C 1
ATOM 1261 O O . ASN A 1 195 ? -11.442 -0.049 5.518 1.00 98.69 195 ASN A O 1
ATOM 1265 N N . ALA A 1 196 ? -9.797 0.753 4.233 1.00 98.81 196 ALA A N 1
ATOM 1266 C CA . ALA A 1 196 ? -9.753 2.076 4.843 1.00 98.81 196 ALA A CA 1
ATOM 1267 C C . ALA A 1 196 ? -10.364 3.104 3.873 1.00 98.81 196 ALA A C 1
ATOM 1269 O O . ALA A 1 196 ? -9.702 3.591 2.960 1.00 98.81 196 ALA A O 1
ATOM 1270 N N . ASN A 1 197 ? -11.654 3.397 4.064 1.00 98.38 197 ASN A N 1
ATOM 1271 C CA . ASN A 1 197 ? -12.475 4.226 3.164 1.00 98.38 197 ASN A CA 1
ATOM 1272 C C . ASN A 1 197 ? -12.595 5.696 3.597 1.00 98.38 197 ASN A C 1
ATOM 1274 O O . ASN A 1 197 ? -13.300 6.468 2.955 1.00 98.38 197 ASN A O 1
ATOM 1278 N N . HIS A 1 198 ? -11.966 6.075 4.708 1.00 98.81 198 HIS A N 1
ATOM 1279 C CA . HIS A 1 198 ? -12.130 7.392 5.322 1.00 98.81 198 HIS A CA 1
ATOM 1280 C C . HIS A 1 198 ? -10.775 8.068 5.531 1.00 98.81 198 HIS A C 1
ATOM 1282 O O . HIS A 1 198 ? -9.770 7.386 5.765 1.00 98.81 198 HIS A O 1
ATOM 1288 N N . ASP A 1 199 ? -10.746 9.397 5.486 1.00 98.75 199 ASP A N 1
ATOM 1289 C CA . ASP A 1 199 ? -9.499 10.151 5.609 1.00 98.75 199 ASP A CA 1
ATOM 1290 C C . ASP A 1 199 ? -8.814 9.897 6.954 1.00 98.75 199 ASP A C 1
ATOM 1292 O O . ASP A 1 199 ? -9.461 9.795 8.004 1.00 98.75 199 ASP A O 1
ATOM 1296 N N . SER A 1 200 ? -7.484 9.800 6.927 1.00 98.75 200 SER A N 1
ATOM 1297 C CA . SER A 1 200 ? -6.656 9.568 8.118 1.00 98.75 200 SER A CA 1
ATOM 1298 C C . SER A 1 200 ? -7.144 8.390 8.981 1.00 98.75 200 SER A C 1
ATOM 1300 O O . SER A 1 200 ? -7.089 8.444 10.211 1.00 98.75 200 SER A O 1
ATOM 1302 N N . SER A 1 201 ? -7.696 7.347 8.351 1.00 98.81 201 SER A N 1
ATOM 1303 C CA . SER A 1 201 ? -8.230 6.168 9.039 1.00 98.81 201 SER A CA 1
ATOM 1304 C C . SER A 1 201 ? -7.365 4.929 8.820 1.00 98.81 201 SER A C 1
ATOM 1306 O O . SER A 1 201 ? -6.682 4.804 7.804 1.00 98.81 201 SER A O 1
ATOM 1308 N N . VAL A 1 202 ? -7.402 3.991 9.768 1.00 98.94 202 VAL A N 1
ATOM 1309 C CA . VAL A 1 202 ? -6.609 2.758 9.729 1.00 98.94 202 VAL A CA 1
ATOM 1310 C C . VAL A 1 202 ? -7.511 1.532 9.884 1.00 98.94 202 VAL A C 1
ATOM 1312 O O . VAL A 1 202 ? -8.144 1.364 10.919 1.00 98.94 202 VAL A O 1
ATOM 1315 N N . ALA A 1 203 ? -7.552 0.636 8.900 1.00 98.88 203 ALA A N 1
ATOM 1316 C CA . ALA A 1 203 ? -8.178 -0.682 9.012 1.00 98.88 203 ALA A CA 1
ATOM 1317 C C . ALA A 1 203 ? -7.116 -1.744 9.338 1.00 98.88 203 ALA A C 1
ATOM 1319 O O . ALA A 1 203 ? -6.189 -1.951 8.557 1.00 98.88 203 ALA A O 1
ATOM 1320 N N . ILE A 1 204 ? -7.250 -2.450 10.464 1.00 98.75 204 ILE A N 1
ATOM 1321 C CA . ILE A 1 204 ? -6.302 -3.484 10.911 1.00 98.75 204 ILE A CA 1
ATOM 1322 C C . ILE A 1 204 ? -7.015 -4.829 11.028 1.00 98.75 204 ILE A C 1
ATOM 1324 O O . ILE A 1 204 ? -7.961 -4.985 11.802 1.00 98.75 204 ILE A O 1
ATOM 1328 N N . GLY A 1 205 ? -6.533 -5.825 10.293 1.00 98.56 205 GLY A N 1
ATOM 1329 C CA . GLY A 1 205 ? -7.029 -7.196 10.307 1.00 98.56 205 GLY A CA 1
ATOM 1330 C C . GLY A 1 205 ? -7.893 -7.556 9.100 1.00 98.56 205 GLY A C 1
ATOM 1331 O O . GLY A 1 205 ? -8.355 -6.712 8.337 1.00 98.56 205 GLY A O 1
ATOM 1332 N N . GLN A 1 206 ? -8.106 -8.860 8.922 1.00 98.38 206 GLN A N 1
ATOM 1333 C CA . GLN A 1 206 ? -8.849 -9.400 7.787 1.00 98.38 206 GLN A CA 1
ATOM 1334 C C . GLN A 1 206 ? -10.288 -8.862 7.742 1.00 98.38 206 GLN A C 1
ATOM 1336 O O . GLN A 1 206 ? -11.021 -8.969 8.723 1.00 98.38 206 GLN A O 1
ATOM 1341 N N . GLY A 1 207 ? -10.703 -8.299 6.608 1.00 98.12 207 GLY A N 1
ATOM 1342 C CA . GLY A 1 207 ? -12.061 -7.777 6.428 1.00 98.12 207 GLY A CA 1
ATOM 1343 C C . GLY A 1 207 ? -12.423 -6.580 7.317 1.00 98.12 207 GLY A C 1
ATOM 1344 O O . GLY A 1 207 ? -13.602 -6.236 7.401 1.00 98.12 207 GLY A O 1
ATOM 1345 N N . SER A 1 208 ? -11.462 -5.969 8.017 1.00 98.75 208 SER A N 1
ATOM 1346 C CA . SER A 1 208 ? -11.721 -4.758 8.801 1.00 98.75 208 SER A CA 1
ATOM 1347 C C . SER A 1 208 ? -12.113 -3.609 7.878 1.00 98.75 208 SER A C 1
ATOM 1349 O O . SER A 1 208 ? -11.559 -3.488 6.789 1.00 98.75 208 SER A O 1
ATOM 1351 N N . SER A 1 209 ? -13.055 -2.771 8.303 1.00 98.56 209 SER A N 1
ATOM 1352 C CA . SER A 1 209 ? -13.511 -1.615 7.533 1.00 98.56 209 SER A CA 1
ATOM 1353 C C . SER A 1 209 ? -13.626 -0.407 8.440 1.00 98.56 209 SER A C 1
ATOM 1355 O O . SER A 1 209 ? -14.274 -0.488 9.483 1.00 98.56 209 SER A O 1
ATOM 1357 N N . THR A 1 210 ? -13.034 0.716 8.040 1.00 98.62 210 THR A N 1
ATOM 1358 C CA . THR A 1 210 ? -13.238 1.979 8.760 1.00 98.62 210 THR A CA 1
ATOM 1359 C C . THR A 1 210 ? -14.651 2.500 8.520 1.00 98.62 210 THR A C 1
ATOM 1361 O O . THR A 1 210 ? -15.236 2.240 7.466 1.00 98.62 210 THR A O 1
ATOM 1364 N N . ASP A 1 211 ? -15.208 3.202 9.507 1.00 97.88 211 ASP A N 1
ATOM 1365 C CA . ASP A 1 211 ? -16.573 3.747 9.484 1.00 97.88 211 ASP A CA 1
ATOM 1366 C C . ASP A 1 211 ? -16.623 5.277 9.677 1.00 97.88 211 ASP A C 1
ATOM 1368 O O . ASP A 1 211 ? -17.706 5.860 9.659 1.00 97.88 211 ASP A O 1
ATOM 1372 N N . ARG A 1 212 ? -15.464 5.920 9.893 1.00 98.25 212 ARG A N 1
ATOM 1373 C CA . ARG A 1 212 ? -15.311 7.372 10.068 1.00 98.25 212 ARG A CA 1
ATOM 1374 C C . ARG A 1 212 ? -13.857 7.834 9.899 1.00 98.25 212 ARG A C 1
ATOM 1376 O O . ARG A 1 212 ? -12.918 7.051 10.066 1.00 98.25 212 ARG A O 1
ATOM 1383 N N . THR A 1 213 ? -13.683 9.126 9.638 1.00 98.69 213 THR A N 1
ATOM 1384 C CA . THR A 1 213 ? -12.393 9.843 9.576 1.00 98.69 213 THR A CA 1
ATOM 1385 C C . THR A 1 213 ? -11.665 9.836 10.927 1.00 98.69 213 THR A C 1
ATOM 1387 O O . THR A 1 213 ? -12.318 9.808 11.971 1.00 98.69 213 THR A O 1
ATOM 1390 N N . LEU A 1 214 ? -10.324 9.880 10.920 1.00 98.44 214 LEU A N 1
ATOM 1391 C CA . LEU A 1 214 ? -9.477 9.912 12.131 1.00 98.44 214 LEU A CA 1
ATOM 1392 C C . LEU A 1 214 ? -9.757 8.751 13.110 1.00 98.44 214 LEU A C 1
ATOM 1394 O O . LEU A 1 214 ? -9.896 8.951 14.317 1.00 98.44 214 LEU A O 1
ATOM 1398 N N . SER A 1 215 ? -9.872 7.523 12.594 1.00 98.31 215 SER A N 1
ATOM 1399 C CA . SER A 1 215 ? -10.209 6.343 13.403 1.00 98.31 215 SER A CA 1
ATOM 1400 C C . SER A 1 215 ? -9.377 5.110 13.062 1.00 98.31 215 SER A C 1
ATOM 1402 O O . SER A 1 215 ? -8.870 4.972 11.951 1.00 98.31 215 SER A O 1
ATOM 1404 N N . VAL A 1 216 ? -9.271 4.184 14.020 1.00 98.69 216 VAL A N 1
ATOM 1405 C CA . VAL A 1 216 ? -8.687 2.853 13.811 1.00 98.69 216 VAL A CA 1
ATOM 1406 C C . VAL A 1 216 ? -9.787 1.804 13.954 1.00 98.69 216 VAL A C 1
ATOM 1408 O O . VAL A 1 216 ? -10.388 1.666 15.018 1.00 98.69 216 VAL A O 1
ATOM 1411 N N . ALA A 1 217 ? -10.039 1.043 12.893 1.00 98.56 217 ALA A N 1
ATOM 1412 C CA . ALA A 1 217 ? -10.974 -0.070 12.878 1.00 98.56 217 ALA A CA 1
ATOM 1413 C C . ALA A 1 217 ? -10.231 -1.406 12.971 1.00 98.56 217 ALA A C 1
ATOM 1415 O O . ALA A 1 217 ? -9.492 -1.799 12.070 1.00 98.56 217 ALA A O 1
ATOM 1416 N N . PHE A 1 218 ? -10.491 -2.154 14.041 1.00 98.31 218 PHE A N 1
ATOM 1417 C CA . PHE A 1 218 ? -9.993 -3.523 14.222 1.00 98.31 218 PHE A CA 1
ATOM 1418 C C . PHE A 1 218 ? -10.952 -4.583 13.668 1.00 98.31 218 PHE A C 1
ATOM 1420 O O . PHE A 1 218 ? -10.738 -5.772 13.879 1.00 98.31 218 PHE A O 1
ATOM 1427 N N . GLY A 1 219 ? -12.038 -4.183 13.009 1.00 97.88 219 GLY A N 1
ATOM 1428 C CA . GLY A 1 219 ? -13.119 -5.061 12.572 1.00 97.88 219 GLY A CA 1
ATOM 1429 C C . GLY A 1 219 ? -14.123 -4.322 11.696 1.00 97.88 219 GLY A C 1
ATOM 1430 O O . GLY A 1 219 ? -13.778 -3.331 11.059 1.00 97.88 219 GLY A O 1
ATOM 1431 N N . ASN A 1 220 ? -15.354 -4.815 11.654 1.00 97.19 220 ASN A N 1
ATOM 1432 C CA . ASN A 1 220 ? -16.492 -4.174 10.995 1.00 97.19 220 ASN A CA 1
ATOM 1433 C C . ASN A 1 220 ? -17.779 -4.452 11.799 1.00 97.19 220 ASN A C 1
ATOM 1435 O O . ASN A 1 220 ? -17.733 -5.136 12.820 1.00 97.19 220 ASN A O 1
ATOM 1439 N N . ALA A 1 221 ? -18.931 -3.956 11.336 1.00 93.50 221 ALA A N 1
ATOM 1440 C CA . ALA A 1 221 ? -20.209 -4.100 12.043 1.00 93.50 221 ALA A CA 1
ATOM 1441 C C . ALA A 1 221 ? -20.612 -5.559 12.356 1.00 93.50 221 ALA A C 1
ATOM 1443 O O . ALA A 1 221 ? -21.309 -5.797 13.337 1.00 93.50 221 ALA A O 1
ATOM 1444 N N . GLY A 1 222 ? -20.179 -6.530 11.544 1.00 94.50 222 GLY A N 1
ATOM 1445 C CA . GLY A 1 222 ? -20.476 -7.952 11.742 1.00 94.50 222 GLY A CA 1
ATOM 1446 C C . GLY A 1 222 ? -19.392 -8.731 12.492 1.00 94.50 222 GLY A C 1
ATOM 1447 O O . GLY A 1 222 ? -19.665 -9.815 13.001 1.00 94.50 222 GLY A O 1
ATOM 1448 N N . VAL A 1 223 ? -18.165 -8.208 12.566 1.00 97.06 223 VAL A N 1
ATOM 1449 C CA . VAL A 1 223 ? -17.025 -8.880 13.203 1.00 97.06 223 VAL A CA 1
ATOM 1450 C C . VAL A 1 223 ? -16.234 -7.874 14.025 1.00 97.06 223 VAL A C 1
ATOM 1452 O O . VAL A 1 223 ? -15.434 -7.102 13.494 1.00 97.06 223 VAL A O 1
ATOM 1455 N N . LEU A 1 224 ? -16.425 -7.929 15.340 1.00 97.12 224 LEU A N 1
ATOM 1456 C CA . LEU A 1 224 ? -15.622 -7.192 16.311 1.00 97.12 224 LEU A CA 1
ATOM 1457 C C . LEU A 1 224 ? -14.452 -8.055 16.787 1.00 97.12 224 LEU A C 1
ATOM 1459 O O . LEU A 1 224 ? -14.540 -9.283 16.830 1.00 97.12 224 LEU A O 1
ATOM 1463 N N . ARG A 1 225 ? -13.351 -7.408 17.171 1.00 97.81 225 ARG A N 1
ATOM 1464 C CA . ARG A 1 225 ? -12.172 -8.078 17.727 1.00 97.81 225 ARG A CA 1
ATOM 1465 C C . ARG A 1 225 ? -11.904 -7.579 19.135 1.00 97.81 225 ARG A C 1
ATOM 1467 O O . ARG A 1 225 ? -12.094 -6.403 19.430 1.00 97.81 225 ARG A O 1
ATOM 1474 N N . GLN A 1 226 ? -11.449 -8.483 19.994 1.00 97.94 226 GLN A N 1
ATOM 1475 C CA . GLN A 1 226 ? -10.922 -8.108 21.298 1.00 97.94 226 GLN A CA 1
ATOM 1476 C C . GLN A 1 226 ? -9.528 -7.506 21.131 1.00 97.94 226 GLN A C 1
ATOM 1478 O O . GLN A 1 226 ? -8.716 -8.014 20.358 1.00 97.94 226 GLN A O 1
ATOM 1483 N N . LEU A 1 227 ? -9.252 -6.453 21.896 1.00 96.88 227 LEU A N 1
ATOM 1484 C CA . LEU A 1 227 ? -7.917 -5.893 22.037 1.00 96.88 227 LEU A CA 1
ATOM 1485 C C . LEU A 1 227 ? -7.310 -6.404 23.351 1.00 96.88 227 LEU A C 1
ATOM 1487 O O . LEU A 1 227 ? -7.761 -6.045 24.437 1.00 96.88 227 LEU A O 1
ATOM 1491 N N . THR A 1 228 ? -6.332 -7.301 23.251 1.00 97.62 228 THR A N 1
ATOM 1492 C CA . THR A 1 228 ? -5.722 -8.005 24.394 1.00 97.62 228 THR A CA 1
ATOM 1493 C C . THR A 1 228 ? -4.335 -7.452 24.726 1.00 97.62 228 THR A C 1
ATOM 1495 O O . THR A 1 228 ? -3.705 -6.838 23.873 1.00 97.62 228 THR A O 1
ATOM 1498 N N . PHE A 1 229 ? -3.828 -7.730 25.934 1.00 97.50 22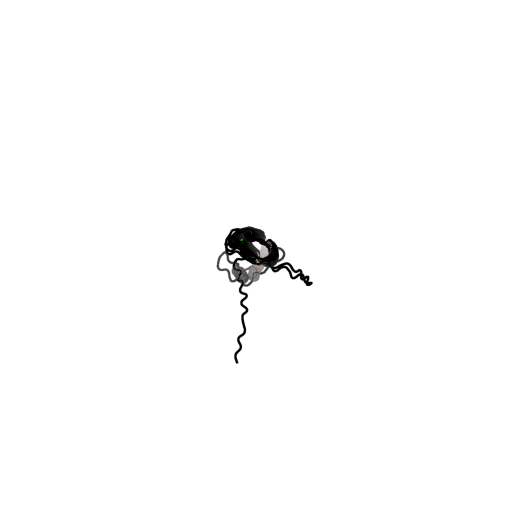9 PHE A N 1
ATOM 1499 C CA . PHE A 1 229 ? -2.507 -7.277 26.415 1.00 97.50 229 PHE A CA 1
ATOM 1500 C C . PHE A 1 229 ? -2.353 -5.751 26.512 1.00 97.50 229 PHE A C 1
ATOM 1502 O O . PHE A 1 229 ? -1.294 -5.198 26.233 1.00 97.50 229 PHE A O 1
ATOM 1509 N N . ILE A 1 230 ? -3.413 -5.073 26.955 1.00 97.88 230 ILE A N 1
ATOM 1510 C CA . ILE A 1 230 ? -3.397 -3.635 27.231 1.00 97.88 230 ILE A CA 1
ATOM 1511 C C . ILE A 1 230 ? -2.989 -3.398 28.687 1.00 97.88 230 ILE A C 1
ATOM 1513 O O . ILE A 1 230 ? -3.627 -3.910 29.611 1.00 97.88 230 ILE A O 1
ATOM 1517 N N . ALA A 1 231 ? -1.901 -2.648 28.877 1.00 98.38 231 ALA A N 1
ATOM 1518 C CA . ALA A 1 231 ? -1.435 -2.200 30.187 1.00 98.38 231 ALA A CA 1
ATOM 1519 C C . ALA A 1 231 ? -2.453 -1.254 30.852 1.00 98.38 231 ALA A C 1
ATOM 1521 O O . ALA A 1 231 ? -3.442 -0.861 30.236 1.00 98.38 231 ALA A O 1
ATOM 1522 N N . ASP A 1 232 ? -2.249 -0.926 32.126 1.00 98.31 232 ASP A N 1
ATOM 1523 C CA . ASP A 1 232 ? -3.105 0.049 32.805 1.00 98.31 232 ASP A CA 1
ATOM 1524 C C . ASP A 1 232 ? -2.877 1.453 32.219 1.00 98.31 232 ASP A C 1
ATOM 1526 O O . ASP A 1 232 ? -1.738 1.898 32.092 1.00 98.31 232 ASP A O 1
ATOM 1530 N N . ALA A 1 233 ? -3.966 2.142 31.876 1.00 98.19 233 ALA A N 1
ATOM 1531 C CA . ALA A 1 233 ? -3.990 3.545 31.484 1.00 98.19 233 ALA A CA 1
ATOM 1532 C C . ALA A 1 233 ? -3.406 4.448 32.580 1.00 98.19 233 ALA A C 1
ATOM 1534 O O . ALA A 1 233 ? -3.740 4.295 33.758 1.00 98.19 233 ALA A O 1
ATOM 1535 N N . THR A 1 234 ? -2.585 5.416 32.175 1.00 97.62 234 THR A N 1
ATOM 1536 C CA . THR A 1 234 ? -1.927 6.399 33.054 1.00 97.62 234 THR A CA 1
ATOM 1537 C C . THR A 1 234 ? -2.224 7.847 32.656 1.00 97.62 234 THR A C 1
ATOM 1539 O O . THR A 1 234 ? -2.117 8.744 33.489 1.00 97.62 234 THR A O 1
ATOM 1542 N N . GLN A 1 235 ? -2.633 8.078 31.407 1.00 98.25 235 GLN A N 1
ATOM 1543 C CA . GLN A 1 235 ? -3.017 9.379 30.861 1.00 98.25 235 GLN A CA 1
ATOM 1544 C C . GLN A 1 235 ? -4.492 9.399 30.443 1.00 98.25 235 GLN A C 1
ATOM 1546 O O . GLN A 1 235 ? -5.105 8.360 30.201 1.00 98.25 235 GLN A O 1
ATOM 1551 N N . ASN A 1 236 ? -5.053 10.602 30.284 1.00 98.00 236 ASN A N 1
ATOM 1552 C CA . ASN A 1 236 ? -6.464 10.799 29.916 1.00 98.00 236 ASN A CA 1
ATOM 1553 C C . ASN A 1 236 ? -6.847 10.215 28.543 1.00 98.00 236 ASN A C 1
ATOM 1555 O O . ASN A 1 236 ? -8.031 10.035 28.273 1.00 98.00 236 ASN A O 1
ATOM 1559 N N . THR A 1 237 ? -5.872 9.958 27.668 1.00 97.69 237 THR A N 1
ATOM 1560 C CA . THR A 1 237 ? -6.077 9.434 26.306 1.00 97.69 237 THR A CA 1
ATOM 1561 C C . THR A 1 237 ? -5.624 7.983 26.141 1.00 97.69 237 THR A C 1
ATOM 1563 O O . THR A 1 237 ? -5.576 7.488 25.016 1.00 97.69 237 THR A O 1
ATOM 1566 N N . ASP A 1 238 ? -5.278 7.299 27.231 1.00 98.44 238 ASP A N 1
ATOM 1567 C CA . ASP A 1 238 ? -4.917 5.884 27.187 1.00 98.44 238 ASP A CA 1
ATOM 1568 C C . ASP A 1 238 ? -6.173 5.000 27.122 1.00 98.44 238 ASP A C 1
ATOM 1570 O O . ASP A 1 238 ? -7.232 5.323 27.666 1.00 98.44 238 ASP A O 1
ATOM 1574 N N . ALA A 1 239 ? -6.048 3.835 26.486 1.00 97.88 239 ALA A N 1
ATOM 1575 C CA . ALA A 1 239 ? -7.096 2.823 26.511 1.00 97.88 239 ALA A CA 1
ATOM 1576 C C . ALA A 1 239 ? -7.199 2.180 27.906 1.00 97.88 239 ALA A C 1
ATOM 1578 O O . ALA A 1 239 ? -6.205 1.713 28.458 1.00 97.88 239 ALA A O 1
ATOM 1579 N N . VAL A 1 240 ? -8.413 2.099 28.452 1.00 97.75 240 VAL A N 1
ATOM 1580 C CA . VAL A 1 240 ? -8.694 1.458 29.747 1.00 97.75 240 VAL A CA 1
ATOM 1581 C C . VAL A 1 240 ? -8.917 -0.042 29.552 1.00 97.75 240 VAL A C 1
ATOM 1583 O O . VAL A 1 240 ? -9.712 -0.452 28.706 1.00 97.75 240 VAL A O 1
ATOM 1586 N N . ASN A 1 241 ? -8.257 -0.878 30.355 1.00 97.5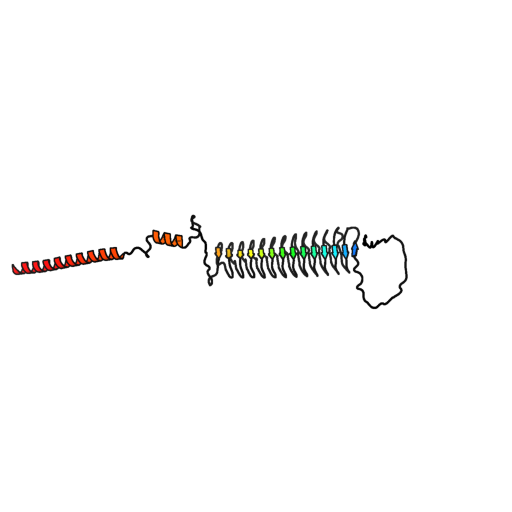6 241 ASN A N 1
ATOM 1587 C CA . ASN A 1 241 ? -8.492 -2.326 30.347 1.00 97.56 241 ASN A CA 1
ATOM 1588 C C . ASN A 1 241 ? -9.569 -2.764 31.369 1.00 97.56 241 ASN A C 1
ATOM 1590 O O . ASN A 1 241 ? -9.996 -1.999 32.236 1.00 97.56 241 ASN A O 1
ATOM 1594 N N . LEU A 1 242 ? -9.991 -4.035 31.302 1.00 96.31 242 LEU A N 1
ATOM 1595 C CA . LEU A 1 242 ? -11.068 -4.571 32.150 1.00 96.31 242 LEU A CA 1
ATOM 1596 C C . LEU A 1 242 ? -10.753 -4.516 33.658 1.00 96.31 242 LEU A C 1
ATOM 1598 O O . LEU A 1 242 ? -11.658 -4.313 34.465 1.00 96.31 242 LEU A O 1
ATOM 1602 N N . ARG A 1 243 ? -9.484 -4.668 34.060 1.00 95.81 243 ARG A N 1
ATOM 1603 C CA . ARG A 1 243 ? -9.085 -4.603 35.476 1.00 95.81 243 ARG A CA 1
ATOM 1604 C C . ARG A 1 243 ? -9.303 -3.198 36.037 1.00 95.81 243 ARG A C 1
ATOM 1606 O O . ARG A 1 243 ? -9.877 -3.072 37.115 1.00 95.81 243 ARG A O 1
ATOM 1613 N N . GLN A 1 244 ? -8.892 -2.162 35.309 1.00 96.25 244 GLN A N 1
ATOM 1614 C CA . GLN A 1 244 ? -9.105 -0.772 35.723 1.00 96.25 244 GLN A CA 1
ATOM 1615 C C . GLN A 1 244 ? -10.590 -0.413 35.780 1.00 96.25 244 GLN A C 1
ATOM 1617 O O . GLN A 1 244 ? -11.026 0.210 36.746 1.00 96.25 244 GLN A O 1
ATOM 1622 N N . MET A 1 245 ? -11.380 -0.860 34.798 1.00 94.69 2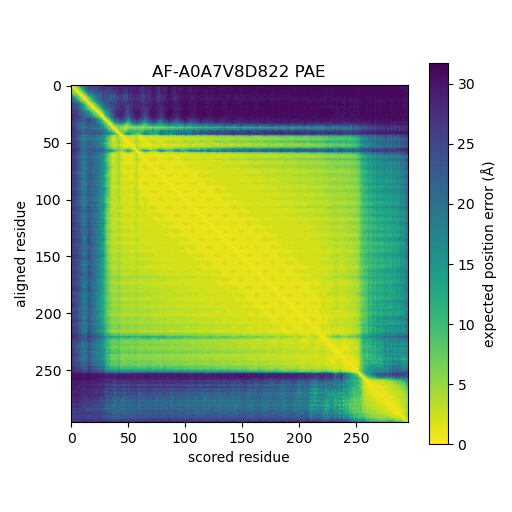45 MET A N 1
ATOM 1623 C CA . MET A 1 245 ? -12.834 -0.674 34.814 1.00 94.69 245 MET A CA 1
ATOM 1624 C C . MET A 1 245 ? -13.470 -1.321 36.056 1.00 94.69 245 MET A C 1
ATOM 1626 O O . MET A 1 245 ? -14.223 -0.666 36.774 1.00 94.69 245 MET A O 1
ATOM 1630 N N . ASN A 1 246 ? -13.123 -2.575 36.364 1.00 90.69 246 ASN A N 1
ATOM 1631 C CA . ASN A 1 246 ? -13.632 -3.278 37.547 1.00 90.69 246 ASN A CA 1
ATOM 1632 C C . ASN A 1 246 ? -13.199 -2.613 38.867 1.00 90.69 246 ASN A C 1
ATOM 1634 O O . ASN A 1 246 ? -13.987 -2.554 39.815 1.00 90.69 246 ASN A O 1
ATOM 1638 N N . ALA A 1 247 ? -11.975 -2.080 38.932 1.00 90.12 247 ALA A N 1
ATOM 1639 C CA . ALA A 1 247 ? -11.486 -1.335 40.090 1.00 90.12 247 ALA A CA 1
ATOM 1640 C C . ALA A 1 247 ? -12.251 -0.014 40.280 1.00 90.12 247 ALA A C 1
ATOM 1642 O O . ALA A 1 247 ? -12.669 0.290 41.395 1.00 90.12 247 ALA A O 1
ATOM 1643 N N . ALA A 1 248 ? -12.505 0.731 39.198 1.00 90.56 248 ALA A N 1
ATOM 1644 C CA . ALA A 1 248 ? -13.278 1.971 39.234 1.00 90.56 248 ALA A CA 1
ATOM 1645 C C . ALA A 1 248 ? -14.741 1.736 39.653 1.00 90.56 248 ALA A C 1
ATOM 1647 O O . ALA A 1 248 ? -15.260 2.475 40.484 1.00 90.56 248 ALA A O 1
ATOM 1648 N N . ILE A 1 249 ? -15.390 0.678 39.147 1.00 86.56 249 ILE A N 1
ATOM 1649 C CA . ILE A 1 249 ? -16.757 0.292 39.547 1.00 86.56 249 ILE A CA 1
ATOM 1650 C C . ILE A 1 249 ? -16.809 -0.074 41.034 1.00 86.56 249 ILE A C 1
ATOM 1652 O O . ILE A 1 249 ? -17.713 0.359 41.748 1.00 86.56 249 ILE A O 1
ATOM 1656 N N . THR A 1 250 ? -15.827 -0.843 41.510 1.00 83.38 250 THR A N 1
ATOM 1657 C CA . THR A 1 250 ? -15.704 -1.183 42.934 1.00 83.38 250 THR A CA 1
ATOM 1658 C C . THR A 1 250 ? -15.527 0.080 43.785 1.00 83.38 250 THR A C 1
ATOM 1660 O O . THR A 1 250 ? -16.224 0.247 44.784 1.00 83.38 250 THR A O 1
ATOM 1663 N N . ALA A 1 251 ? -14.648 0.999 43.370 1.00 82.56 251 ALA A N 1
ATOM 1664 C CA . ALA A 1 251 ? -14.382 2.253 44.077 1.00 82.56 251 ALA A CA 1
ATOM 1665 C C . ALA A 1 251 ? -15.584 3.213 44.087 1.00 82.56 251 ALA A C 1
ATOM 1667 O O . ALA A 1 251 ? -15.801 3.908 45.075 1.00 82.56 251 ALA A O 1
ATOM 1668 N N . ALA A 1 252 ? -16.403 3.213 43.031 1.00 81.62 252 ALA A N 1
ATOM 1669 C CA . ALA A 1 252 ? -17.639 3.993 42.943 1.00 81.62 252 ALA A CA 1
ATOM 1670 C C . ALA A 1 252 ? -18.781 3.445 43.827 1.00 81.62 252 ALA A C 1
ATOM 1672 O O . ALA A 1 252 ? -19.914 3.914 43.727 1.00 81.62 252 ALA A O 1
ATOM 1673 N N . GLY A 1 253 ? -18.506 2.451 44.683 1.00 69.44 253 GLY A N 1
ATOM 1674 C CA . GLY A 1 253 ? -19.503 1.825 45.549 1.00 69.44 253 GLY A CA 1
ATOM 1675 C C . GLY A 1 253 ? -20.502 0.987 44.763 1.00 69.44 253 GLY A C 1
ATOM 1676 O O . GLY A 1 253 ? -21.673 0.972 45.123 1.00 69.44 253 GLY A O 1
ATOM 1677 N N . GLY A 1 254 ? -20.044 0.356 43.671 1.00 55.91 254 GLY A N 1
ATOM 1678 C CA . GLY A 1 254 ? -20.862 -0.286 42.651 1.00 55.91 254 GLY A CA 1
ATOM 1679 C C . GLY A 1 254 ? -22.183 -0.857 43.162 1.00 55.91 254 GLY A C 1
ATOM 1680 O O . GLY A 1 254 ? -22.227 -1.613 44.133 1.00 55.91 254 GLY A O 1
ATOM 1681 N N . PHE A 1 255 ? -23.258 -0.585 42.420 1.00 54.06 255 PHE A N 1
ATOM 1682 C CA . PHE A 1 255 ? -24.577 -1.206 42.594 1.00 54.06 255 PHE A CA 1
ATOM 1683 C C . PHE A 1 255 ? -24.561 -2.756 42.530 1.00 54.06 255 PHE A C 1
ATOM 1685 O O . PHE A 1 255 ? -25.608 -3.384 42.615 1.00 54.06 255 PHE A O 1
ATOM 1692 N N . GLY A 1 256 ? -23.388 -3.385 42.388 1.00 53.62 256 GLY A N 1
ATOM 1693 C CA . GLY A 1 256 ? -23.150 -4.823 42.495 1.00 53.62 256 GLY A CA 1
ATOM 1694 C C . GLY A 1 256 ? -22.422 -5.267 43.772 1.00 53.62 256 GLY A C 1
ATOM 1695 O O . GLY A 1 256 ? -21.788 -6.317 43.741 1.00 53.62 256 GLY A O 1
ATOM 1696 N N . GLY A 1 257 ? -22.447 -4.498 44.869 1.00 55.47 257 GLY A N 1
ATOM 1697 C CA . GLY A 1 257 ? -21.725 -4.901 46.087 1.00 55.47 257 GLY A CA 1
ATOM 1698 C C . GLY A 1 257 ? -22.127 -4.258 47.415 1.00 55.47 257 GLY A C 1
ATOM 1699 O O . GLY A 1 257 ? -21.831 -4.841 48.458 1.00 55.47 257 GLY A O 1
ATOM 1700 N N . VAL A 1 258 ? -22.825 -3.117 47.440 1.00 57.94 258 VAL A N 1
ATOM 1701 C CA . VAL A 1 258 ? -23.396 -2.629 48.707 1.00 57.94 258 VAL A CA 1
ATOM 1702 C C . VAL A 1 258 ? -24.699 -3.383 48.933 1.00 57.94 258 VAL A C 1
ATOM 1704 O O . VAL A 1 258 ? -25.729 -3.073 48.337 1.00 57.94 258 VAL A O 1
ATOM 1707 N N . ASN A 1 259 ? -24.653 -4.425 49.760 1.00 64.88 259 ASN A N 1
ATOM 1708 C CA . ASN A 1 259 ? -25.871 -5.045 50.246 1.00 64.88 259 ASN A CA 1
ATOM 1709 C C . ASN A 1 259 ? -26.606 -4.007 51.108 1.00 64.88 259 ASN A C 1
ATOM 1711 O O . ASN A 1 259 ? -26.250 -3.827 52.268 1.00 64.88 259 ASN A O 1
ATOM 1715 N N . TYR A 1 260 ? -27.593 -3.310 50.540 1.00 71.75 260 TYR A N 1
ATOM 1716 C CA . TYR A 1 260 ? -28.450 -2.387 51.287 1.00 71.75 260 TYR A CA 1
ATOM 1717 C C . TYR A 1 260 ? -29.478 -3.121 52.159 1.00 71.75 260 TYR A C 1
ATOM 1719 O O . TYR A 1 260 ? -30.150 -2.485 52.970 1.00 71.75 260 TYR A O 1
ATOM 1727 N N . GLN A 1 261 ? -29.586 -4.453 52.043 1.00 80.88 261 GLN A N 1
ATOM 1728 C CA . GLN A 1 261 ? -30.531 -5.262 52.811 1.00 80.88 261 GLN A CA 1
ATOM 1729 C C . GLN A 1 261 ? -30.416 -5.043 54.327 1.00 80.88 261 GLN A C 1
ATOM 1731 O O . GLN A 1 261 ? -31.450 -4.833 54.935 1.00 80.88 261 GLN A O 1
ATOM 1736 N N . PRO A 1 262 ? -29.230 -4.935 54.961 1.00 83.31 262 PRO A N 1
ATOM 1737 C CA . PRO A 1 262 ? -29.136 -4.649 56.393 1.00 83.31 262 PRO A CA 1
ATOM 1738 C C . PRO A 1 262 ? -29.677 -3.264 56.777 1.00 83.31 262 PRO A C 1
ATOM 1740 O O . PRO A 1 262 ? -30.238 -3.098 57.858 1.00 83.31 262 PRO A O 1
ATOM 1743 N N . GLN A 1 263 ? -29.523 -2.253 55.912 1.00 86.56 263 GLN A N 1
ATOM 1744 C CA . GLN A 1 263 ? -30.078 -0.915 56.154 1.00 86.56 263 GLN A CA 1
ATOM 1745 C C . GLN A 1 263 ? -31.595 -0.898 55.935 1.00 86.56 263 GLN A C 1
ATOM 1747 O O . GLN A 1 263 ? -32.307 -0.243 56.695 1.00 86.56 263 GLN A O 1
ATOM 1752 N N . ILE A 1 264 ? -32.083 -1.648 54.943 1.00 89.44 264 ILE A N 1
ATOM 1753 C CA . ILE A 1 264 ? -33.511 -1.865 54.679 1.00 89.44 264 ILE A CA 1
ATOM 1754 C C . ILE A 1 264 ? -34.153 -2.638 55.838 1.00 89.44 264 ILE A C 1
ATOM 1756 O O . ILE A 1 264 ? -35.176 -2.207 56.353 1.00 89.44 264 ILE A O 1
ATOM 1760 N N . ASP A 1 265 ? -33.526 -3.708 56.322 1.00 93.44 265 ASP A N 1
ATOM 1761 C CA . ASP A 1 265 ? -34.003 -4.519 57.445 1.00 93.44 265 ASP A CA 1
ATOM 1762 C C . ASP A 1 265 ? -34.032 -3.700 58.741 1.00 93.44 265 ASP A C 1
ATOM 1764 O O . ASP A 1 265 ? -35.010 -3.740 59.486 1.00 93.44 265 ASP A O 1
ATOM 1768 N N . ALA A 1 266 ? -33.001 -2.884 58.992 1.00 94.62 266 ALA A N 1
ATOM 1769 C CA . ALA A 1 266 ? -32.983 -1.970 60.131 1.00 94.62 266 ALA A CA 1
ATOM 1770 C C . ALA A 1 266 ? -34.064 -0.881 60.025 1.00 94.62 266 ALA A C 1
ATOM 1772 O O . ALA A 1 266 ? -34.652 -0.498 61.040 1.00 94.62 266 ALA A O 1
ATOM 1773 N N . ALA A 1 267 ? -34.334 -0.373 58.819 1.00 95.56 267 ALA A N 1
ATOM 1774 C CA . ALA A 1 267 ? -35.420 0.573 58.583 1.00 95.56 267 ALA A CA 1
ATOM 1775 C C . ALA A 1 267 ? -36.792 -0.088 58.794 1.00 95.56 267 ALA A C 1
ATOM 1777 O O . ALA A 1 267 ? -37.624 0.479 59.498 1.00 95.56 267 ALA A O 1
ATOM 1778 N N . ASN A 1 268 ? -36.995 -1.302 58.282 1.00 96.00 268 ASN A N 1
ATOM 1779 C CA . ASN A 1 268 ? -38.222 -2.078 58.459 1.00 96.00 268 ASN A CA 1
ATOM 1780 C C . ASN A 1 268 ? -38.477 -2.388 59.936 1.00 96.00 268 ASN A C 1
ATOM 1782 O O . ASN A 1 268 ? -39.562 -2.117 60.431 1.00 96.00 268 ASN A O 1
ATOM 1786 N N . LEU A 1 269 ? -37.455 -2.810 60.685 1.00 96.94 269 LEU A N 1
ATOM 1787 C CA . LEU A 1 269 ? -37.581 -3.036 62.125 1.00 96.94 269 LEU A CA 1
ATOM 1788 C C . LEU A 1 269 ? -37.973 -1.754 62.880 1.00 96.94 269 LEU A C 1
ATOM 1790 O O . LEU A 1 269 ? -38.765 -1.790 63.822 1.00 96.94 269 LEU A O 1
ATOM 1794 N N . ARG A 1 270 ? -37.425 -0.595 62.491 1.00 97.81 270 ARG A N 1
ATOM 1795 C CA . ARG A 1 270 ? -37.825 0.699 63.073 1.00 97.81 270 ARG A CA 1
ATOM 1796 C C . ARG A 1 270 ? -39.278 1.038 62.740 1.00 97.81 270 ARG A C 1
ATOM 1798 O O . ARG A 1 270 ? -39.981 1.531 63.619 1.00 97.81 270 ARG A O 1
ATOM 1805 N N . ILE A 1 271 ? -39.719 0.765 61.513 1.00 97.31 271 ILE A N 1
ATOM 1806 C CA . ILE A 1 271 ? -41.109 0.947 61.077 1.00 97.31 271 ILE A CA 1
ATOM 1807 C C . ILE A 1 271 ? -42.043 0.023 61.870 1.00 97.31 271 ILE A C 1
ATOM 1809 O O . ILE A 1 271 ? -43.027 0.506 62.422 1.00 97.31 271 ILE A O 1
ATOM 1813 N N . ASP A 1 272 ? -41.708 -1.256 62.027 1.00 97.62 272 ASP A N 1
ATOM 1814 C CA . ASP A 1 272 ? -42.518 -2.229 62.773 1.00 97.62 272 ASP A CA 1
ATOM 1815 C C . ASP A 1 272 ? -42.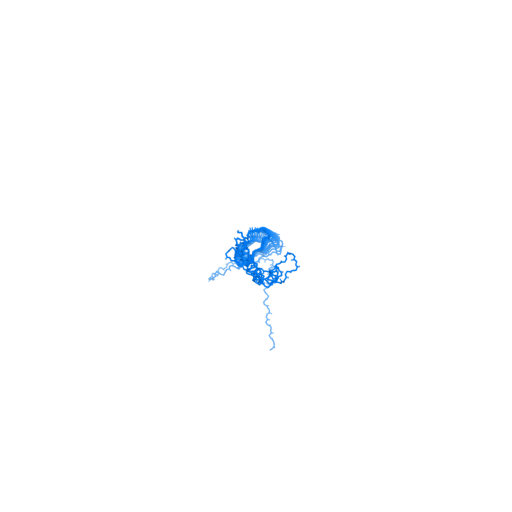658 -1.849 64.255 1.00 97.62 272 ASP A C 1
ATOM 1817 O O . ASP A 1 272 ? -43.747 -1.917 64.837 1.00 97.62 272 ASP A O 1
ATOM 1821 N N . ASN A 1 273 ? -41.571 -1.370 64.867 1.00 96.88 273 ASN A N 1
ATOM 1822 C CA . ASN A 1 273 ? -41.596 -0.850 66.235 1.00 96.88 273 ASN A CA 1
ATOM 1823 C C . ASN A 1 273 ? -42.477 0.404 66.356 1.00 96.88 273 ASN A C 1
ATOM 1825 O O . ASN A 1 273 ? -43.246 0.525 67.312 1.00 96.88 273 ASN A O 1
ATOM 1829 N N . LEU A 1 274 ? -42.407 1.321 65.383 1.00 97.56 274 LEU A N 1
ATOM 1830 C CA . LEU A 1 274 ? -43.279 2.499 65.321 1.00 97.56 274 LEU A CA 1
ATOM 1831 C C . LEU A 1 274 ? -44.753 2.101 65.191 1.00 97.56 274 LEU A C 1
ATOM 1833 O O . LEU A 1 274 ? -45.583 2.605 65.945 1.00 97.56 274 LEU A O 1
ATOM 1837 N N . VAL A 1 275 ? -45.079 1.167 64.294 1.00 97.62 275 VAL A N 1
ATOM 1838 C CA . VAL A 1 275 ? -46.442 0.643 64.104 1.00 97.62 275 VAL A CA 1
ATOM 1839 C C . VAL A 1 275 ? -46.971 0.020 65.397 1.00 97.62 275 VAL A C 1
ATOM 1841 O O . VAL A 1 275 ? -48.090 0.315 65.821 1.00 97.62 275 VAL A O 1
ATOM 1844 N N . THR A 1 276 ? -46.153 -0.783 66.077 1.00 97.38 276 THR A N 1
ATOM 1845 C CA . THR A 1 276 ? -46.511 -1.401 67.363 1.00 97.38 276 THR A CA 1
ATOM 1846 C C . THR A 1 276 ? -46.777 -0.348 68.444 1.00 97.38 276 THR A C 1
ATOM 1848 O O . THR A 1 276 ? -47.768 -0.434 69.180 1.00 97.38 276 THR A O 1
ATOM 1851 N N . GLY A 1 277 ? -45.931 0.684 68.515 1.00 97.69 277 GLY A N 1
ATOM 1852 C CA . GLY A 1 277 ? -46.108 1.811 69.429 1.00 97.69 277 GLY A CA 1
ATOM 1853 C C . GLY A 1 277 ? -47.408 2.578 69.174 1.00 97.69 277 GLY A C 1
ATOM 1854 O O . GLY A 1 277 ? -48.166 2.826 70.111 1.00 97.69 277 GLY A O 1
ATOM 1855 N N . VAL A 1 278 ? -47.710 2.889 67.909 1.00 97.56 278 VAL A N 1
ATOM 1856 C CA . VAL A 1 278 ? -48.952 3.572 67.505 1.00 97.56 278 VAL A CA 1
ATOM 1857 C C . VAL A 1 278 ? -50.187 2.744 67.869 1.00 97.56 278 VAL A C 1
ATOM 1859 O O . VAL A 1 278 ? -51.130 3.283 68.447 1.00 97.56 278 VAL A O 1
ATOM 1862 N N . ASN A 1 279 ? -50.172 1.434 67.612 1.00 96.88 279 ASN A N 1
ATOM 1863 C CA . ASN A 1 279 ? -51.283 0.545 67.961 1.00 96.88 279 ASN A CA 1
ATOM 1864 C C . ASN A 1 279 ? -51.542 0.508 69.474 1.00 96.88 279 ASN A C 1
ATOM 1866 O O . ASN A 1 279 ? -52.692 0.574 69.910 1.00 96.88 279 ASN A O 1
ATOM 1870 N N . THR A 1 280 ? -50.476 0.463 70.278 1.00 97.06 280 THR A N 1
ATOM 1871 C CA . THR A 1 280 ? -50.572 0.507 71.746 1.00 97.06 280 THR A CA 1
ATOM 1872 C C . THR A 1 280 ? -51.171 1.830 72.225 1.00 97.06 280 THR A C 1
ATOM 1874 O O . THR A 1 280 ? -52.059 1.842 73.078 1.00 97.06 280 THR A O 1
ATOM 1877 N N . LEU A 1 281 ? -50.730 2.953 71.646 1.00 96.88 281 LEU A N 1
ATOM 1878 C CA . LEU A 1 281 ? -51.270 4.274 71.966 1.00 96.88 281 LEU A CA 1
ATOM 1879 C C . LEU A 1 281 ? -52.770 4.354 71.656 1.00 96.88 281 LEU A C 1
ATOM 1881 O O . LEU A 1 281 ? -53.548 4.855 72.467 1.00 96.88 281 LEU A O 1
ATOM 1885 N N . ASN A 1 282 ? -53.174 3.819 70.503 1.00 96.69 282 ASN A N 1
ATOM 1886 C CA . ASN A 1 282 ? -54.563 3.816 70.063 1.00 96.69 282 ASN A CA 1
ATOM 1887 C C . ASN A 1 282 ? -55.451 2.961 70.985 1.00 96.69 282 ASN A C 1
ATOM 1889 O O . ASN A 1 282 ? -56.538 3.387 71.368 1.00 96.69 282 ASN A O 1
ATOM 1893 N N . ALA A 1 283 ? -54.969 1.791 71.417 1.00 95.19 283 ALA A N 1
ATOM 1894 C CA . ALA A 1 283 ? -55.675 0.947 72.382 1.00 95.19 283 ALA A CA 1
ATOM 1895 C C . ALA A 1 283 ? -55.871 1.654 73.736 1.00 95.19 283 ALA A C 1
ATOM 1897 O O . ALA A 1 283 ? -56.974 1.658 74.283 1.00 95.19 283 ALA A O 1
ATOM 1898 N N . ASN A 1 284 ? -54.829 2.316 74.247 1.00 95.62 284 ASN A N 1
ATOM 1899 C CA . ASN A 1 284 ? -54.914 3.088 75.488 1.00 95.62 284 ASN A CA 1
ATOM 1900 C C . ASN A 1 284 ? -55.887 4.268 75.369 1.00 95.62 284 ASN A C 1
ATOM 1902 O O . ASN A 1 284 ? -56.638 4.538 76.304 1.00 95.62 284 ASN A O 1
ATOM 1906 N N . TYR A 1 285 ? -55.908 4.947 74.219 1.00 94.94 285 TYR A N 1
ATOM 1907 C CA . TYR A 1 285 ? -56.859 6.023 73.952 1.00 94.94 285 TYR A CA 1
ATOM 1908 C C . TYR A 1 285 ? -58.312 5.527 73.995 1.00 94.94 285 TYR A C 1
ATOM 1910 O O . TYR A 1 285 ? -59.154 6.156 74.634 1.00 94.94 285 TYR A O 1
ATOM 1918 N N . VAL A 1 286 ? -58.601 4.371 73.387 1.00 94.88 286 VAL A N 1
ATOM 1919 C CA . VAL A 1 286 ? -59.933 3.743 73.436 1.00 94.88 286 VAL A CA 1
ATOM 1920 C C . VAL A 1 286 ? -60.326 3.371 74.869 1.00 94.88 286 VAL A C 1
ATOM 1922 O O . VAL A 1 286 ? -61.451 3.642 75.286 1.00 94.88 286 VAL A O 1
ATOM 1925 N N . LEU A 1 287 ? -59.410 2.794 75.652 1.00 93.56 287 LEU A N 1
ATOM 1926 C CA . LEU A 1 287 ? -59.667 2.473 77.061 1.00 93.56 287 LEU A CA 1
ATOM 1927 C C . LEU A 1 287 ? -59.955 3.729 77.893 1.00 93.56 287 LEU A C 1
ATOM 1929 O O . LEU A 1 287 ? -60.887 3.730 78.698 1.00 93.56 287 LEU A O 1
ATOM 1933 N N . LEU A 1 288 ? -59.199 4.807 77.671 1.00 93.00 288 LEU A N 1
ATOM 1934 C CA . LEU A 1 288 ? -59.410 6.081 78.352 1.00 93.00 288 LEU A CA 1
ATOM 1935 C C . LEU A 1 288 ? -60.778 6.682 78.001 1.00 93.00 288 LEU A C 1
ATOM 1937 O O . LEU A 1 288 ? -61.513 7.071 78.907 1.00 93.00 288 LEU A O 1
ATOM 1941 N N . GLN A 1 289 ? -61.147 6.693 76.716 1.00 93.25 289 GLN A N 1
ATOM 1942 C CA . GLN A 1 289 ? -62.467 7.131 76.247 1.00 93.25 289 GLN A CA 1
ATOM 1943 C C . GLN A 1 289 ? -63.596 6.339 76.913 1.00 93.25 289 GLN A C 1
ATOM 1945 O O . GLN A 1 289 ? -64.541 6.926 77.436 1.00 93.25 289 GLN A O 1
ATOM 1950 N N . ASN A 1 290 ? -63.467 5.012 76.977 1.00 89.75 290 ASN A N 1
ATOM 1951 C CA . ASN A 1 290 ? -64.449 4.166 77.651 1.00 89.75 290 ASN A CA 1
ATOM 1952 C C . ASN A 1 290 ? -64.548 4.484 79.150 1.00 89.75 290 ASN A C 1
ATOM 1954 O O . ASN A 1 290 ? -65.654 4.564 79.676 1.00 89.75 290 ASN A O 1
ATOM 1958 N N . SER A 1 291 ? -63.417 4.720 79.827 1.00 88.19 291 SER A N 1
ATOM 1959 C CA . SER A 1 291 ? -63.408 5.062 81.255 1.00 88.19 291 SER A CA 1
ATOM 1960 C C . SER A 1 291 ? -64.065 6.418 81.546 1.00 88.19 291 SER A C 1
ATOM 1962 O O . SER A 1 291 ? -64.820 6.534 82.512 1.00 88.19 291 SER A O 1
ATOM 1964 N N . LEU A 1 292 ? -63.847 7.420 80.683 1.00 86.44 292 LEU A N 1
ATOM 1965 C CA . LEU A 1 292 ? -64.494 8.728 80.794 1.00 86.44 292 LEU A CA 1
ATOM 1966 C C . LEU A 1 292 ? -66.007 8.619 80.593 1.00 86.44 292 LEU A C 1
ATOM 1968 O O . LEU A 1 292 ? -66.765 9.193 81.369 1.00 86.44 292 LEU A O 1
ATOM 1972 N N . ASN A 1 293 ? -66.446 7.853 79.592 1.00 81.56 293 ASN A N 1
ATOM 1973 C CA . ASN A 1 293 ? -67.869 7.680 79.292 1.00 81.56 293 ASN A CA 1
ATOM 1974 C C . ASN A 1 293 ? -68.629 6.917 80.389 1.00 81.56 293 ASN A C 1
ATOM 1976 O O . ASN A 1 293 ? -69.840 7.055 80.487 1.00 81.56 293 ASN A O 1
ATOM 1980 N N . THR A 1 294 ? -67.944 6.128 81.224 1.00 76.62 294 THR A N 1
ATOM 1981 C CA . THR A 1 294 ? -68.549 5.458 82.391 1.00 76.62 294 THR A CA 1
ATOM 1982 C C . THR A 1 294 ? -68.622 6.322 83.658 1.00 76.62 294 THR A C 1
ATOM 1984 O O . THR A 1 294 ? -69.205 5.878 84.644 1.00 76.62 294 THR A O 1
ATOM 1987 N N . GLN A 1 295 ? -68.024 7.522 83.667 1.00 67.88 295 GLN A N 1
ATOM 1988 C CA . GLN A 1 295 ? -68.055 8.454 84.808 1.00 67.88 295 GLN A CA 1
ATOM 1989 C C . GLN A 1 295 ? -69.015 9.646 84.628 1.00 67.88 295 GLN A C 1
ATOM 1991 O O . GLN A 1 295 ? -69.059 10.519 85.497 1.00 67.88 295 GLN A O 1
ATOM 1996 N N . GLN A 1 296 ? -69.777 9.686 83.532 1.00 54.56 296 GLN A N 1
ATOM 1997 C CA . GLN A 1 296 ? -70.888 10.621 83.301 1.00 54.56 296 GLN A CA 1
ATOM 1998 C C . GLN A 1 296 ? -72.223 9.891 83.433 1.00 54.56 296 GLN A C 1
ATOM 2000 O O . GLN A 1 296 ? -73.178 10.532 83.923 1.00 54.56 296 GLN A O 1
#

Secondary structure (DSSP, 8-state):
---------------S------------S--------EE--SSS--EEESTT-EE-SSTT-EEESTT-EE-STT-EEESTT-EE-STT-EEESTT-EE-STT-EEESTT-EE-STT-EEESTT-EE-STT-EEESTT-EE-STT-EEESTT-EE-STT-EEESTT-EE-STT-EEESTT-EE-STT-EEESTT-EE-STT-EEESTT-B--SSS-EESSBTTB-----SPPPP-STTSPPPHHHHHHHHHHTT-TTT---HHHHHHHHHHHHHHHHHHHHHHHHHHHHHHHHHT--

pLDDT: mean 88.09, std 19.56, range [33.03, 98.94]

Solvent-accessible surface area (backbone atoms only — not comparable to full-atom values): 13566 Å² total; per-residue (Å²): 140,83,89,81,82,89,80,90,76,87,78,89,79,85,76,95,76,87,80,94,75,79,95,74,90,78,87,68,96,61,91,68,72,74,77,78,56,69,42,69,70,60,102,30,73,24,42,32,24,34,67,72,28,37,61,37,98,38,47,49,11,31,6,35,26,43,42,1,28,2,49,8,41,46,1,33,3,35,22,44,46,2,28,0,54,6,42,52,2,32,2,36,21,45,44,3,28,0,51,6,41,54,2,33,3,36,22,41,48,2,27,0,59,15,43,48,1,30,3,37,21,45,46,1,29,0,58,6,42,53,1,32,3,37,20,44,46,2,29,0,52,6,42,52,1,32,2,35,24,41,46,2,31,1,52,6,41,56,3,31,2,36,20,47,43,2,30,0,56,6,40,52,1,33,3,36,22,43,46,2,28,0,60,14,43,48,3,26,4,37,21,47,42,1,30,4,70,21,42,49,9,32,4,40,36,68,56,2,35,39,90,46,60,72,36,77,20,62,18,38,99,89,45,82,63,87,85,75,92,65,60,85,52,86,54,98,85,48,67,77,33,73,67,59,52,52,50,50,42,56,73,70,60,27,99,85,70,69,75,55,60,66,61,51,50,54,49,48,52,51,48,53,52,49,52,52,51,52,53,53,52,52,54,52,50,52,53,50,53,54,56,56,66,73,75,112

Sequence (296 aa):
MSNSSIKNTHQFLLSTSAMIIAMVALNTGSAKAAPITCDDAGSANNVVCGTGATTGASTGATAIGGSANASGPNATAVGHNSRATGQISTATGISSLASGSESTAIGGQSAATNTQATAIGNRSTASGAFATAVGVASTASGVSSIAIGAGSLASGSDSVAIGLVSLADGEFATAVGRGSGAHAQNSSAFGYNANANHDSSVAIGQGSSTDRTLSVAFGNAGVLRQLTFIADATQNTDAVNLRQMNAAITAAGGFGGVNYQPQIDAANLRIDNLVTGVNTLNANYVLLQNSLNTQQ

Radius of gyration: 43.09 Å; Cα contacts (8 Å, |Δi|>4): 841; chains: 1; bounding box: 124×46×140 Å

Mean predicted aligned error: 11.6 Å

Nearest PDB structures (foldseek):
  7o23-assembly1_A  TM=4.901E-01  e=1.277E-11  Burkholderia pseudomallei 1026b
  3s6l-assembly2_D  TM=3.974E-01  e=2.356E-09  Burkholderia pseudomallei 1710b
  1p9h-assembly1_A  TM=5.254E-01  e=5.310E-07  Yersinia enterocolitica
  3wp8-assembly1_A-3  TM=3.797E-01  e=1.957E-06  Acinetobacter sp. Tol 5
  2yo3-assembly1_A  TM=4.156E-01  e=2.698E-02  Saccharomyces cerevisiae